Protein AF-A0A194S959-F1 (afdb_monomer_lite)

Structure (mmCIF, N/CA/C/O backbone):
data_AF-A0A194S959-F1
#
_entry.id   AF-A0A194S959-F1
#
loop_
_atom_site.group_PDB
_atom_site.id
_atom_site.type_symbol
_atom_site.label_atom_id
_atom_site.label_alt_id
_atom_site.label_comp_id
_atom_site.label_asym_id
_atom_site.label_entity_id
_atom_site.label_seq_id
_atom_site.pdbx_PDB_ins_code
_atom_site.Cartn_x
_atom_site.Cartn_y
_atom_site.Cartn_z
_atom_site.occupancy
_atom_site.B_iso_or_equiv
_atom_site.auth_seq_id
_atom_site.auth_comp_id
_atom_site.auth_asym_id
_atom_site.auth_atom_id
_atom_site.pdbx_PDB_model_num
ATOM 1 N N . MET A 1 1 ? -1.678 -10.624 52.682 1.00 40.81 1 MET A N 1
ATOM 2 C CA . MET A 1 1 ? -2.217 -11.082 51.385 1.00 40.81 1 MET A CA 1
ATOM 3 C C . MET A 1 1 ? -2.504 -9.847 50.550 1.00 40.81 1 MET A C 1
ATOM 5 O O . MET A 1 1 ? -3.530 -9.216 50.752 1.00 40.81 1 MET A O 1
ATOM 9 N N . SER A 1 2 ? -1.556 -9.436 49.708 1.00 44.47 2 SER A N 1
ATOM 10 C CA . SER A 1 2 ? -1.724 -8.275 48.827 1.00 44.47 2 SER A CA 1
ATOM 11 C C . SER A 1 2 ? -2.271 -8.766 47.492 1.00 44.47 2 SER A C 1
ATOM 13 O O . SER A 1 2 ? -1.624 -9.571 46.826 1.00 44.47 2 SER A O 1
ATOM 15 N N . ALA A 1 3 ? -3.478 -8.334 47.135 1.00 44.06 3 ALA A N 1
ATOM 16 C CA . ALA A 1 3 ? -4.075 -8.623 45.841 1.00 44.06 3 ALA A CA 1
ATOM 17 C C . ALA A 1 3 ? -3.363 -7.789 44.765 1.00 44.06 3 ALA A C 1
ATOM 19 O O . ALA A 1 3 ? -3.446 -6.562 44.763 1.00 44.06 3 ALA A O 1
ATOM 20 N N . SER A 1 4 ? -2.638 -8.454 43.867 1.00 47.38 4 SER A N 1
ATOM 21 C CA . SER A 1 4 ? -2.106 -7.842 42.652 1.00 47.38 4 SER A CA 1
ATOM 22 C C . SER A 1 4 ? -3.256 -7.602 41.677 1.00 47.38 4 SER A C 1
ATOM 24 O O . SER A 1 4 ? -3.726 -8.521 41.012 1.00 47.38 4 SER A O 1
ATOM 26 N N . SER A 1 5 ? -3.718 -6.358 41.606 1.00 48.34 5 SER A N 1
ATOM 27 C CA . SER A 1 5 ? -4.650 -5.882 40.588 1.00 48.34 5 SER A CA 1
ATOM 28 C C . SER A 1 5 ? -3.954 -5.901 39.225 1.00 48.34 5 SER A C 1
ATOM 30 O O . SER A 1 5 ? -3.242 -4.966 38.867 1.00 48.34 5 SER A O 1
ATOM 32 N N . SER A 1 6 ? -4.122 -6.976 38.459 1.00 51.28 6 SER A N 1
ATOM 33 C CA . SER A 1 6 ? -3.696 -7.025 37.062 1.00 51.28 6 SER A CA 1
ATOM 34 C C . SER A 1 6 ? -4.597 -6.102 36.239 1.00 51.28 6 SER A C 1
ATOM 36 O O . SER A 1 6 ? -5.714 -6.476 35.882 1.00 51.28 6 SER A O 1
ATOM 38 N N . SER A 1 7 ? -4.136 -4.883 35.953 1.00 52.81 7 SER A N 1
ATOM 39 C CA . SER A 1 7 ? -4.784 -4.005 34.979 1.00 52.81 7 SER A CA 1
ATOM 40 C C . SER A 1 7 ? -4.638 -4.626 33.590 1.00 52.81 7 SER A C 1
ATOM 42 O O . SER A 1 7 ? -3.600 -4.480 32.947 1.00 52.81 7 SER A O 1
ATOM 44 N N . THR A 1 8 ? -5.663 -5.344 33.133 1.00 61.62 8 THR A N 1
ATOM 45 C CA . THR A 1 8 ? -5.803 -5.746 31.729 1.00 61.62 8 THR A CA 1
ATOM 46 C C . THR A 1 8 ? -5.827 -4.488 30.872 1.00 61.62 8 THR A C 1
ATOM 48 O O . THR A 1 8 ? -6.815 -3.751 30.870 1.00 61.62 8 THR A O 1
ATOM 51 N N . SER A 1 9 ? -4.723 -4.212 30.179 1.00 74.62 9 SER A N 1
ATOM 52 C CA . SER A 1 9 ? -4.648 -3.139 29.196 1.00 74.62 9 SER A CA 1
ATOM 53 C C . SER A 1 9 ? -5.633 -3.442 28.067 1.00 74.62 9 SER A C 1
ATOM 55 O O . SER A 1 9 ? -5.587 -4.495 27.435 1.00 74.62 9 SER A O 1
ATOM 57 N N . VAL A 1 10 ? -6.574 -2.527 27.838 1.00 86.62 10 VAL A N 1
ATOM 58 C CA . VAL A 1 10 ? -7.493 -2.625 26.702 1.00 86.62 10 VAL A CA 1
ATOM 59 C C . VAL A 1 10 ? -6.701 -2.297 25.441 1.00 86.62 10 VAL A C 1
ATOM 61 O O . VAL A 1 10 ? -6.137 -1.209 25.333 1.00 86.62 10 VAL A O 1
ATOM 64 N N . GLU A 1 11 ? -6.654 -3.231 24.493 1.00 92.62 11 GLU A N 1
ATOM 65 C CA . GLU A 1 11 ? -5.991 -3.023 23.203 1.00 92.62 11 GLU A CA 1
ATOM 66 C C . GLU A 1 11 ? -6.586 -1.806 22.465 1.00 92.62 11 GLU A C 1
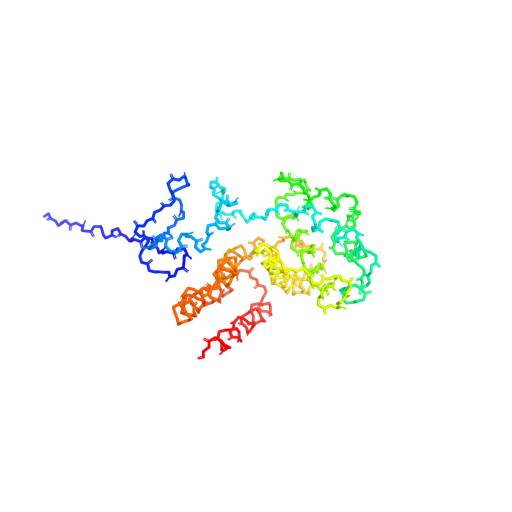ATOM 68 O O . GLU A 1 11 ? -7.809 -1.609 22.477 1.00 92.62 11 GLU A O 1
ATOM 73 N N . PRO A 1 12 ? -5.756 -0.974 21.812 1.00 95.31 12 PRO A N 1
ATOM 74 C CA . PRO A 1 12 ? -6.226 0.228 21.136 1.00 95.31 12 PRO A CA 1
ATOM 75 C C . PRO A 1 12 ? -7.026 -0.100 19.871 1.00 95.31 12 PRO A C 1
ATOM 77 O O . PRO A 1 12 ? -6.841 -1.124 19.211 1.00 95.31 12 PRO A O 1
ATOM 80 N N . CYS A 1 13 ? -7.910 0.814 19.484 1.00 96.50 13 CYS A N 1
ATOM 81 C CA . CYS A 1 13 ? -8.632 0.720 18.226 1.00 96.50 13 CYS A CA 1
ATOM 82 C C . CYS A 1 13 ? -7.679 0.836 17.024 1.00 96.50 13 CYS A C 1
ATOM 84 O O . CYS A 1 13 ? -7.006 1.857 16.861 1.00 96.50 13 CYS A O 1
ATOM 86 N N . THR A 1 14 ? -7.746 -0.137 16.103 1.00 95.50 14 THR A N 1
ATOM 87 C CA . THR A 1 14 ? -7.027 -0.139 14.809 1.00 95.50 14 THR A CA 1
ATOM 88 C C . THR A 1 14 ? -7.242 1.172 14.039 1.00 95.50 14 THR A C 1
ATOM 90 O O . THR A 1 14 ? -6.313 1.725 13.462 1.00 95.50 14 THR A O 1
ATOM 93 N N . VAL A 1 15 ? -8.465 1.695 14.160 1.00 95.81 15 VAL A N 1
ATOM 94 C CA . VAL A 1 15 ? -8.970 3.043 13.866 1.00 95.81 15 VAL A CA 1
ATOM 95 C C . VAL A 1 15 ? -8.096 4.224 14.307 1.00 95.81 15 VAL A C 1
ATOM 97 O O . VAL A 1 15 ? -7.339 4.842 13.570 1.00 95.81 15 VAL A O 1
ATOM 100 N N . CYS A 1 16 ? -8.286 4.551 15.585 1.00 94.25 16 CYS A N 1
ATOM 101 C CA . CYS A 1 16 ? -8.104 5.885 16.143 1.00 94.25 16 CYS A CA 1
ATOM 102 C C . CYS A 1 16 ? -7.516 5.886 17.568 1.00 94.25 16 CYS A C 1
ATOM 104 O O . CYS A 1 16 ? -7.609 6.902 18.245 1.00 94.25 16 CYS A O 1
ATOM 106 N N . ASP A 1 17 ? -6.971 4.756 18.045 1.00 93.12 17 ASP A N 1
ATOM 107 C CA . ASP A 1 17 ? -6.314 4.559 19.360 1.00 93.12 17 ASP A CA 1
ATOM 108 C C . ASP A 1 17 ? -7.205 4.655 20.586 1.00 93.12 17 ASP A C 1
ATOM 110 O O . ASP A 1 17 ? -6.785 4.282 21.677 1.00 93.12 17 ASP A O 1
ATOM 114 N N . GLN A 1 18 ? -8.457 5.071 20.427 1.00 95.00 18 GLN A N 1
ATOM 115 C CA . GLN A 1 18 ? -9.428 4.954 21.506 1.00 95.00 18 GLN A CA 1
ATOM 116 C C . GLN A 1 18 ? -9.531 3.488 21.966 1.00 95.00 18 GLN A C 1
ATOM 118 O O . GLN A 1 18 ? -9.373 2.594 21.128 1.00 95.00 18 GLN A O 1
ATOM 123 N N . PRO A 1 19 ? -9.824 3.215 23.250 1.00 96.56 19 PRO A N 1
ATOM 124 C CA . PRO A 1 19 ? -9.918 1.851 23.767 1.00 96.56 19 PRO A CA 1
ATOM 125 C C . PRO A 1 19 ? -10.810 0.952 22.894 1.00 96.56 19 PRO A C 1
ATOM 127 O O . PRO A 1 19 ? -11.957 1.291 22.586 1.00 96.56 19 PRO A O 1
ATOM 130 N N . GLY A 1 20 ? -10.269 -0.181 22.446 1.00 95.94 20 GLY A N 1
ATOM 131 C CA . GLY A 1 20 ? -10.923 -1.124 21.543 1.00 95.94 20 GLY A CA 1
ATOM 132 C C . GLY A 1 20 ? -11.944 -2.006 22.256 1.00 95.94 20 GLY A C 1
ATOM 133 O O . GLY A 1 20 ? -11.673 -3.165 22.554 1.00 95.94 20 GLY A O 1
ATOM 134 N N . THR A 1 21 ? -13.132 -1.465 22.517 1.00 95.81 21 THR A N 1
ATOM 135 C CA . THR A 1 21 ? -14.228 -2.162 23.217 1.00 95.81 21 THR A CA 1
ATOM 136 C C . THR A 1 21 ? -14.918 -3.244 22.380 1.00 95.81 21 THR A C 1
ATOM 138 O O . THR A 1 21 ? -15.586 -4.116 22.930 1.00 95.81 21 THR A O 1
ATOM 141 N N . LEU A 1 22 ? -14.753 -3.216 21.056 1.00 95.88 22 LEU A N 1
ATOM 142 C CA . LEU A 1 22 ? -15.292 -4.190 20.108 1.00 95.88 22 LEU A CA 1
ATOM 143 C C . LEU A 1 22 ? -14.152 -4.961 19.438 1.00 95.88 22 LEU A C 1
ATOM 145 O O . LEU A 1 22 ? -13.071 -4.421 19.201 1.00 95.88 22 LEU A O 1
ATOM 149 N N . CYS A 1 23 ? -14.408 -6.209 19.052 1.00 96.62 23 CYS A N 1
ATOM 150 C CA . CYS A 1 23 ? -13.508 -6.984 18.199 1.00 96.62 23 CYS A CA 1
ATOM 151 C C . CYS A 1 23 ? -14.267 -7.609 17.030 1.00 96.62 23 CYS A C 1
ATOM 153 O O . CYS A 1 23 ? -15.480 -7.815 17.095 1.00 96.62 23 CYS A O 1
ATOM 155 N N . CYS A 1 24 ? -13.558 -7.905 15.943 1.00 97.12 24 CYS A N 1
ATOM 156 C CA . CYS A 1 24 ? -14.144 -8.659 14.842 1.00 97.12 24 CYS A CA 1
ATOM 157 C C . CYS A 1 24 ? -14.502 -10.080 15.308 1.00 97.12 24 CYS A C 1
ATOM 159 O O . CYS A 1 24 ? -13.618 -10.832 15.706 1.00 97.12 24 CYS A O 1
ATOM 161 N N . GLY A 1 25 ? -15.776 -10.472 15.209 1.00 95.81 25 GLY A N 1
ATOM 162 C CA . GLY A 1 25 ? -16.236 -11.790 15.664 1.00 95.81 25 GLY A CA 1
ATOM 163 C C . GLY A 1 25 ? -15.590 -12.977 14.936 1.00 95.81 25 GLY A C 1
ATOM 164 O O . GLY A 1 25 ? -15.474 -14.049 15.522 1.00 95.81 25 GLY A O 1
ATOM 165 N N . ALA A 1 26 ? -15.135 -12.779 13.693 1.00 96.31 26 ALA A N 1
ATOM 166 C CA . ALA A 1 26 ? -14.501 -13.825 12.892 1.00 96.31 26 ALA A CA 1
ATOM 167 C C . ALA A 1 26 ? -13.029 -14.047 13.281 1.00 96.31 26 ALA A C 1
ATOM 169 O O . ALA A 1 26 ? -12.665 -15.133 13.715 1.00 96.31 26 ALA A O 1
ATOM 170 N N . CYS A 1 27 ? -12.179 -13.020 13.157 1.00 96.31 27 CYS A N 1
ATOM 171 C CA . CYS A 1 27 ? -10.7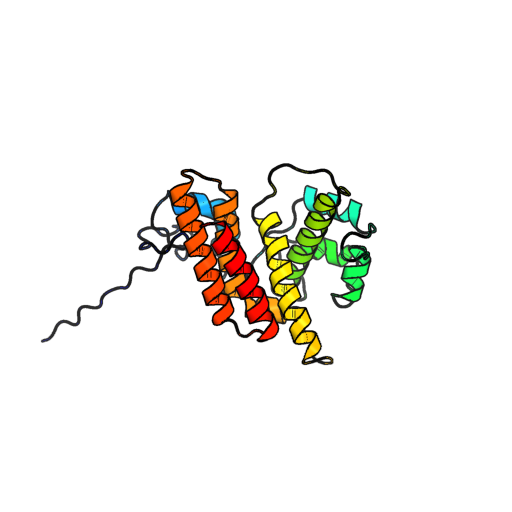41 -13.173 13.416 1.00 96.31 27 CYS A CA 1
ATOM 172 C C . CYS A 1 27 ? -10.328 -12.907 14.867 1.00 96.31 27 CYS A C 1
ATOM 174 O O . CYS A 1 27 ? -9.248 -13.323 15.264 1.00 96.31 27 CYS A O 1
ATOM 176 N N . LYS A 1 28 ? -11.137 -12.168 15.640 1.00 94.50 28 LYS A N 1
ATOM 177 C CA . LYS A 1 28 ? -10.859 -11.705 17.015 1.00 94.50 28 LYS A CA 1
ATOM 178 C C . LYS A 1 28 ? -9.588 -10.855 17.201 1.00 94.50 28 LYS A C 1
ATOM 180 O O . LYS A 1 28 ? -9.331 -10.418 18.315 1.00 94.50 28 LYS A O 1
ATOM 185 N N . GLN A 1 29 ? -8.849 -10.564 16.128 1.00 92.94 29 GLN A N 1
ATOM 186 C CA . GLN A 1 29 ? -7.610 -9.775 16.151 1.00 92.94 29 GLN A CA 1
ATOM 187 C C . GLN A 1 29 ? -7.862 -8.268 15.998 1.00 92.94 29 GLN A C 1
ATOM 189 O O . GLN A 1 29 ? -7.303 -7.458 16.727 1.00 92.94 29 GLN A O 1
ATOM 194 N N . ALA A 1 30 ? -8.717 -7.861 15.053 1.00 95.19 30 ALA A N 1
ATOM 195 C CA . ALA A 1 30 ? -8.982 -6.441 14.824 1.00 95.19 30 ALA A CA 1
ATOM 196 C C . ALA A 1 30 ? -9.885 -5.859 15.922 1.00 95.19 30 ALA A C 1
ATOM 198 O O . ALA A 1 30 ? -10.989 -6.369 16.155 1.00 95.19 30 ALA A O 1
ATOM 199 N N . ARG A 1 31 ? -9.430 -4.768 16.552 1.00 96.81 31 ARG A N 1
ATOM 200 C CA . ARG A 1 31 ? -10.115 -4.067 17.645 1.00 96.81 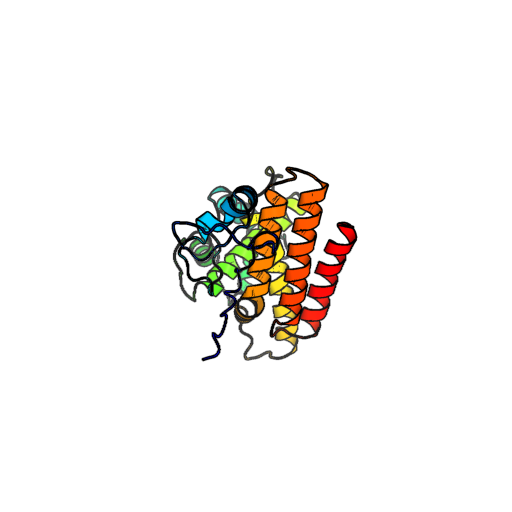31 ARG A CA 1
ATOM 201 C C . ARG A 1 31 ? -10.660 -2.720 17.192 1.00 96.81 31 ARG A C 1
ATOM 203 O O . ARG A 1 31 ? -9.987 -1.937 16.517 1.00 96.81 31 ARG A O 1
ATOM 210 N N . PHE A 1 32 ? -11.880 -2.411 17.610 1.00 97.25 32 PHE A N 1
ATOM 211 C CA . PHE A 1 32 ? -12.563 -1.171 17.265 1.00 97.25 32 PHE A CA 1
ATOM 212 C C . PHE A 1 32 ? -13.176 -0.527 18.504 1.00 97.25 32 PHE A C 1
ATOM 214 O O . PHE A 1 32 ? -13.748 -1.213 19.338 1.00 97.25 32 PHE A O 1
ATOM 221 N N . CYS A 1 33 ? -13.108 0.798 18.617 1.00 96.88 33 CYS A N 1
ATOM 222 C CA . CYS A 1 33 ? -13.809 1.518 19.686 1.00 96.88 33 CYS A CA 1
ATOM 223 C C . CYS A 1 33 ? -15.317 1.660 19.412 1.00 96.88 33 CYS A C 1
ATOM 225 O O . CYS A 1 33 ? -16.086 2.016 20.297 1.00 96.88 33 CYS A O 1
ATOM 227 N N . SER A 1 34 ? -15.746 1.458 18.160 1.00 96.00 34 SER A N 1
ATOM 228 C CA . SER A 1 34 ? -17.129 1.644 17.712 1.00 96.00 34 SER A CA 1
ATOM 229 C C . SER A 1 34 ? -17.386 0.962 16.366 1.00 96.00 34 SER A C 1
ATOM 231 O O . SER A 1 34 ? -16.468 0.770 15.561 1.00 96.00 34 SER A O 1
ATOM 233 N N . ALA A 1 35 ? -18.662 0.688 16.072 1.00 95.56 35 ALA A N 1
ATOM 234 C CA . ALA A 1 35 ? -19.101 0.189 14.767 1.00 95.56 35 ALA A CA 1
ATOM 235 C C . ALA A 1 35 ? -18.719 1.137 13.613 1.00 95.56 35 ALA A C 1
ATOM 237 O O . ALA A 1 35 ? -18.500 0.693 12.489 1.00 95.56 35 ALA A O 1
ATOM 238 N N . ARG A 1 36 ? -18.582 2.443 13.882 1.00 94.31 36 ARG A N 1
ATOM 239 C CA . ARG A 1 36 ? -18.109 3.426 12.897 1.00 94.31 36 ARG A CA 1
ATOM 240 C C . ARG A 1 36 ? -16.687 3.124 12.426 1.00 94.31 36 ARG A C 1
ATOM 242 O O . ARG A 1 36 ? -16.450 3.036 11.225 1.00 94.31 36 ARG A O 1
ATOM 249 N N . CYS A 1 37 ? -15.750 2.941 13.359 1.00 96.00 37 CYS A N 1
ATOM 250 C CA . CYS A 1 37 ? -14.360 2.618 13.017 1.00 96.00 37 CYS A CA 1
ATOM 251 C C . CYS A 1 37 ? -14.261 1.272 12.291 1.00 96.00 37 CYS A C 1
ATOM 253 O O . CYS A 1 37 ? -13.505 1.148 11.329 1.00 96.00 37 CYS A O 1
ATOM 255 N N . GLN A 1 38 ? -15.082 0.299 12.696 1.00 96.06 38 GLN A N 1
ATOM 256 C CA . GLN A 1 38 ? -15.193 -0.977 11.996 1.00 96.06 38 GLN A CA 1
ATOM 257 C C . GLN A 1 38 ? -15.662 -0.791 10.546 1.00 96.06 38 GLN A C 1
ATOM 259 O O . GLN A 1 38 ? -15.017 -1.312 9.641 1.00 96.06 38 GLN A O 1
ATOM 264 N N . ARG A 1 39 ? -16.732 -0.019 10.297 1.00 94.94 39 ARG A N 1
ATOM 265 C CA . ARG A 1 39 ? -17.241 0.248 8.937 1.00 94.94 39 ARG A CA 1
ATOM 266 C C . ARG A 1 39 ? -16.218 0.960 8.053 1.00 94.94 39 ARG A C 1
ATOM 268 O O . ARG A 1 39 ? -16.024 0.530 6.919 1.00 94.94 39 ARG A O 1
ATOM 275 N N . LYS A 1 40 ? -15.529 1.987 8.569 1.00 93.94 40 LYS A N 1
ATOM 276 C CA . LYS A 1 40 ? -14.487 2.716 7.817 1.00 93.94 40 LYS A CA 1
ATOM 277 C C . LYS A 1 40 ? -13.367 1.784 7.350 1.00 93.94 40 LYS A C 1
ATOM 279 O O . LYS A 1 40 ? -12.937 1.865 6.204 1.00 93.94 40 LYS A O 1
ATOM 284 N N . PHE A 1 41 ? -12.944 0.849 8.202 1.00 95.69 41 PHE A N 1
ATOM 285 C CA . PHE A 1 41 ? -11.884 -0.101 7.859 1.00 95.69 41 PHE A CA 1
ATOM 286 C C . PHE A 1 41 ? -12.381 -1.372 7.155 1.00 95.69 41 PHE A C 1
ATOM 288 O O . PHE A 1 41 ? -11.575 -2.136 6.629 1.00 95.69 41 PHE A O 1
ATOM 295 N N . TRP A 1 42 ? -13.694 -1.617 7.103 1.00 95.62 42 TRP A N 1
ATOM 296 C CA . TRP A 1 42 ? -14.256 -2.889 6.640 1.00 95.62 42 TRP A CA 1
ATOM 297 C C . TRP A 1 42 ? -13.851 -3.255 5.209 1.00 95.62 42 TRP A C 1
ATOM 299 O O . TRP A 1 42 ? -13.571 -4.419 4.927 1.00 95.62 42 TRP A O 1
ATOM 309 N N . CYS A 1 43 ? -13.771 -2.269 4.311 1.00 94.38 43 CYS A N 1
ATOM 310 C CA . CYS A 1 43 ? -13.382 -2.481 2.914 1.00 94.38 43 CYS A CA 1
ATOM 311 C C . CYS A 1 43 ? -11.992 -3.124 2.758 1.00 94.38 43 CYS A C 1
ATOM 313 O O . CYS A 1 43 ? -11.787 -3.903 1.825 1.00 94.38 43 CYS A O 1
ATOM 315 N N . VAL A 1 44 ? -11.082 -2.838 3.691 1.00 95.75 44 VAL A N 1
ATOM 316 C CA . VAL A 1 44 ? -9.759 -3.453 3.794 1.00 95.75 44 VAL A CA 1
ATOM 317 C C . VAL A 1 44 ? -9.824 -4.707 4.652 1.00 95.75 44 VAL A C 1
ATOM 319 O O . VAL A 1 44 ? -9.377 -5.771 4.229 1.00 95.75 44 VAL A O 1
ATOM 322 N N . HIS A 1 45 ? -10.411 -4.602 5.847 1.00 96.06 45 HIS A N 1
ATOM 323 C CA . HIS A 1 45 ? -10.415 -5.682 6.825 1.00 96.06 45 HIS A CA 1
ATOM 324 C C . HIS A 1 45 ? -11.010 -6.968 6.265 1.00 96.06 45 HIS A C 1
ATOM 326 O O . HIS A 1 45 ? -10.461 -8.027 6.522 1.00 96.06 45 HIS A O 1
ATOM 332 N N . LYS A 1 46 ? -12.071 -6.901 5.452 1.00 95.81 46 LYS A N 1
ATOM 333 C CA . LYS A 1 46 ? -12.676 -8.092 4.834 1.00 95.81 46 LYS A CA 1
ATOM 334 C C . LYS A 1 46 ? -11.681 -8.932 4.019 1.00 95.81 46 LYS A C 1
ATOM 336 O O . LYS A 1 46 ? -11.846 -10.138 3.928 1.00 95.81 46 LYS A O 1
ATOM 341 N N . VAL A 1 47 ? -10.658 -8.302 3.438 1.00 94.75 47 VAL A N 1
ATOM 342 C CA . VAL A 1 47 ? -9.616 -8.978 2.648 1.00 94.75 47 VAL A CA 1
ATOM 343 C C . VAL A 1 47 ? -8.556 -9.602 3.560 1.00 94.75 47 VAL A C 1
ATOM 345 O O . VAL A 1 47 ? -8.012 -10.659 3.242 1.00 94.75 47 VAL A O 1
ATOM 348 N N . LEU A 1 48 ? -8.278 -8.954 4.694 1.00 94.50 48 LEU A N 1
ATOM 349 C CA . LEU A 1 48 ? -7.269 -9.364 5.675 1.00 94.50 48 LEU A CA 1
ATOM 350 C C . LEU A 1 48 ? -7.821 -10.283 6.777 1.00 94.50 48 LEU A C 1
ATOM 352 O O . LEU A 1 48 ? -7.057 -10.857 7.545 1.00 94.50 48 LEU A O 1
ATOM 356 N N . CYS A 1 49 ? -9.142 -10.395 6.904 1.00 96.38 49 CYS A N 1
ATOM 357 C CA . CYS A 1 49 ? -9.788 -11.071 8.020 1.00 96.38 49 CYS A CA 1
ATOM 358 C C . CYS A 1 49 ? -9.391 -12.551 8.062 1.00 96.38 49 CYS A C 1
ATOM 360 O O . CYS A 1 49 ? -9.590 -13.275 7.091 1.00 96.38 49 CYS A O 1
ATOM 362 N N . GLY A 1 50 ? -8.839 -12.991 9.195 1.00 93.00 50 GLY A N 1
ATOM 363 C CA . GLY A 1 50 ? -8.412 -14.378 9.395 1.00 93.00 50 GLY A CA 1
ATOM 364 C C . GLY A 1 50 ? -7.074 -14.733 8.741 1.00 93.00 50 GLY A C 1
ATOM 365 O O . GLY A 1 50 ? -6.667 -15.887 8.822 1.00 93.00 50 GLY A O 1
ATOM 366 N N . ARG A 1 51 ? -6.385 -13.770 8.116 1.00 91.75 51 ARG A N 1
ATOM 367 C CA . ARG A 1 51 ? -5.009 -13.950 7.639 1.00 91.75 51 ARG A CA 1
ATOM 368 C C . ARG A 1 51 ? -4.007 -13.724 8.768 1.00 91.75 51 ARG A C 1
ATOM 370 O O . ARG A 1 51 ? -4.348 -13.156 9.806 1.00 91.75 51 ARG A O 1
ATOM 377 N N . ASP A 1 52 ? -2.780 -14.170 8.530 1.00 89.38 52 ASP A N 1
ATOM 378 C CA . ASP A 1 52 ? -1.639 -13.891 9.395 1.00 89.38 52 ASP A CA 1
ATOM 379 C C . ASP A 1 52 ? -1.411 -12.366 9.484 1.00 89.38 52 ASP A C 1
ATOM 381 O O . ASP A 1 52 ? -1.214 -11.726 8.444 1.00 89.38 52 ASP A O 1
ATOM 385 N N . PRO A 1 53 ? -1.467 -11.758 10.685 1.00 86.12 53 PRO A N 1
ATOM 386 C CA . PRO A 1 53 ? -1.236 -10.329 10.845 1.00 86.12 53 PRO A CA 1
ATOM 387 C C . PRO A 1 53 ? 0.194 -9.923 10.483 1.00 86.12 53 PRO A C 1
ATOM 389 O O . PRO A 1 53 ? 0.384 -8.776 10.078 1.00 86.12 53 PRO A O 1
ATOM 392 N N . ASP A 1 54 ? 1.171 -10.830 10.551 1.00 85.06 54 ASP A N 1
ATOM 393 C CA . ASP A 1 54 ? 2.588 -10.567 10.288 1.00 85.06 54 ASP A CA 1
ATOM 394 C C . ASP A 1 54 ? 2.955 -10.657 8.803 1.00 85.06 54 ASP A C 1
ATOM 396 O O . ASP A 1 54 ? 4.000 -10.144 8.387 1.00 85.06 54 ASP A O 1
ATOM 400 N N . VAL A 1 55 ? 2.017 -11.096 7.959 1.00 86.25 55 VAL A N 1
ATOM 401 C CA . VAL A 1 55 ? 2.146 -11.083 6.498 1.00 86.25 55 VAL A CA 1
ATOM 402 C C . VAL A 1 55 ? 1.254 -9.994 5.902 1.00 86.25 55 VAL A C 1
ATOM 404 O O . VAL A 1 55 ? 0.033 -9.993 6.056 1.00 86.25 55 VAL A O 1
ATOM 407 N N . LEU A 1 56 ? 1.853 -9.024 5.204 1.00 90.88 56 LEU A N 1
ATOM 408 C CA . LEU A 1 56 ? 1.070 -8.081 4.404 1.00 90.88 56 LEU A CA 1
ATOM 409 C C . LEU A 1 56 ? 0.388 -8.862 3.275 1.00 90.88 56 LEU A C 1
ATOM 411 O O . LEU A 1 56 ? 1.016 -9.706 2.648 1.00 90.88 56 LEU A O 1
ATOM 415 N N . TYR A 1 57 ? -0.880 -8.582 2.989 1.00 93.00 57 TYR A N 1
ATOM 416 C CA . TYR A 1 57 ? -1.589 -9.191 1.866 1.00 93.00 57 TYR A CA 1
ATOM 417 C C . TYR A 1 57 ? -2.271 -8.112 1.037 1.00 93.00 57 TYR A C 1
ATOM 419 O O . TYR A 1 57 ? -3.041 -7.310 1.572 1.00 93.00 57 TYR A O 1
ATOM 427 N N . LEU A 1 58 ? -2.013 -8.113 -0.270 1.00 94.50 58 LEU A N 1
ATOM 428 C CA . LEU A 1 58 ? -2.762 -7.318 -1.236 1.00 94.50 58 LEU A CA 1
ATOM 429 C C . LEU A 1 58 ? -3.689 -8.237 -2.044 1.00 94.50 58 LEU A C 1
ATOM 431 O O . LEU A 1 58 ? -3.258 -9.310 -2.494 1.00 94.50 58 LEU A O 1
ATOM 435 N N . PRO A 1 59 ? -4.961 -7.844 -2.252 1.00 95.56 59 PRO A N 1
ATOM 436 C CA . PRO A 1 59 ? -5.845 -8.593 -3.131 1.00 95.56 59 PRO A CA 1
ATOM 437 C C . PRO A 1 59 ? -5.297 -8.574 -4.564 1.00 95.56 59 PRO A C 1
ATOM 439 O O . PRO A 1 59 ? -4.571 -7.644 -4.922 1.00 95.56 59 PRO A O 1
ATOM 442 N N . PRO A 1 60 ? -5.638 -9.579 -5.387 1.00 96.06 60 PRO A N 1
ATOM 443 C CA . PRO A 1 60 ? -5.339 -9.535 -6.812 1.00 96.06 60 PRO A CA 1
ATOM 444 C C . PRO A 1 60 ? -5.888 -8.269 -7.455 1.00 96.06 60 PRO A C 1
ATOM 446 O O . PRO A 1 60 ? -6.881 -7.703 -6.984 1.00 96.06 60 PRO A O 1
ATOM 449 N N . LEU A 1 61 ? -5.278 -7.875 -8.565 1.00 95.94 61 LEU A N 1
ATOM 450 C CA . LEU A 1 61 ? -5.832 -6.823 -9.398 1.00 95.94 61 LEU A CA 1
ATOM 451 C C . LEU A 1 61 ? -7.195 -7.242 -9.946 1.00 95.94 61 LEU A C 1
ATOM 453 O O . LEU A 1 61 ? -7.422 -8.400 -10.304 1.00 95.94 61 LEU A O 1
ATOM 457 N N . SER A 1 62 ? -8.102 -6.276 -10.010 1.00 94.69 62 SER A N 1
ATOM 458 C CA . SER A 1 62 ? -9.398 -6.462 -10.656 1.00 94.69 62 SER A CA 1
ATOM 459 C C . SER A 1 62 ? -9.243 -6.671 -12.171 1.00 94.69 62 SER A C 1
ATOM 461 O O . SER A 1 62 ? -8.251 -6.217 -12.746 1.00 94.69 62 SER A O 1
ATOM 463 N N . PRO A 1 63 ? -10.227 -7.297 -12.848 1.00 94.94 63 PRO A N 1
ATOM 464 C CA . PRO A 1 63 ? -10.219 -7.424 -14.308 1.00 94.94 63 PRO A CA 1
ATOM 465 C C . PRO A 1 63 ? -9.981 -6.087 -15.028 1.00 94.94 63 PRO A C 1
ATOM 467 O O . PRO A 1 63 ? -9.114 -6.004 -15.889 1.00 94.94 63 PRO A O 1
ATOM 470 N N . ASP A 1 64 ? -10.637 -5.010 -14.584 1.00 94.19 64 ASP A N 1
ATOM 471 C CA . ASP A 1 64 ? -10.447 -3.670 -15.155 1.00 94.19 64 ASP A CA 1
ATOM 472 C C . ASP A 1 64 ? -9.013 -3.140 -14.975 1.00 94.19 64 ASP A C 1
ATOM 474 O O . ASP A 1 64 ? -8.490 -2.421 -15.829 1.00 94.19 64 ASP A O 1
ATOM 478 N N . GLU A 1 65 ? -8.357 -3.441 -13.850 1.00 95.62 65 GLU A N 1
ATOM 479 C CA . GLU A 1 65 ? -6.955 -3.073 -13.623 1.00 95.62 65 GLU A CA 1
ATOM 480 C C . GLU A 1 65 ? -6.012 -3.883 -14.517 1.00 95.62 65 GLU A C 1
ATOM 482 O O . GLU A 1 65 ? -5.071 -3.307 -15.061 1.00 95.62 65 GLU A O 1
ATOM 487 N N . LEU A 1 66 ? -6.282 -5.178 -14.712 1.00 96.44 66 LEU A N 1
ATOM 488 C CA . LEU A 1 66 ? -5.512 -6.053 -15.601 1.00 96.44 66 LEU A CA 1
ATOM 489 C C . LEU A 1 66 ? -5.621 -5.604 -17.064 1.00 96.44 66 LEU A C 1
ATOM 491 O O . LEU A 1 66 ? -4.599 -5.450 -17.732 1.00 96.44 66 LEU A O 1
ATOM 495 N N . ASP A 1 67 ? -6.832 -5.304 -17.534 1.00 96.19 67 ASP A N 1
ATOM 496 C CA . ASP A 1 67 ? -7.071 -4.802 -18.890 1.00 96.19 67 ASP A CA 1
ATOM 497 C C . ASP A 1 67 ? -6.369 -3.461 -19.121 1.00 96.19 67 ASP A C 1
ATOM 499 O O . ASP A 1 67 ? -5.730 -3.231 -20.151 1.00 96.19 67 ASP A O 1
ATOM 503 N N . ASN A 1 68 ? -6.453 -2.556 -18.144 1.00 95.81 68 ASN A N 1
ATOM 504 C CA . ASN A 1 68 ? -5.772 -1.270 -18.222 1.00 95.81 68 ASN A CA 1
ATOM 505 C C . ASN A 1 68 ? -4.247 -1.418 -18.199 1.00 95.81 68 ASN A C 1
ATOM 507 O O . ASN A 1 68 ? -3.573 -0.681 -18.916 1.00 95.81 68 ASN A O 1
ATOM 511 N N . LEU A 1 69 ? -3.702 -2.357 -17.418 1.00 96.31 69 LEU A N 1
ATOM 512 C CA . LEU A 1 69 ? -2.272 -2.665 -17.423 1.00 96.31 69 LEU A CA 1
ATOM 513 C C . LEU A 1 69 ? -1.818 -3.171 -18.784 1.00 96.31 69 LEU A C 1
ATOM 515 O O . LEU A 1 69 ? -0.795 -2.706 -19.285 1.00 96.31 69 LEU A O 1
ATOM 519 N N . ASP A 1 70 ? -2.582 -4.078 -19.395 1.00 97.25 70 ASP A N 1
ATOM 520 C CA . ASP A 1 70 ? -2.235 -4.625 -20.702 1.00 97.25 70 ASP A CA 1
ATOM 521 C C . ASP A 1 70 ? -2.240 -3.545 -21.795 1.00 97.25 70 ASP A C 1
ATOM 523 O O . ASP A 1 70 ? -1.332 -3.504 -22.626 1.00 97.25 70 ASP A O 1
ATOM 527 N N . ARG A 1 71 ? -3.178 -2.590 -21.726 1.00 96.75 71 ARG A N 1
ATOM 528 C CA . ARG A 1 71 ? -3.228 -1.426 -22.630 1.00 96.75 71 ARG A CA 1
ATOM 529 C C . ARG A 1 71 ? -2.013 -0.505 -22.514 1.00 96.75 71 ARG A C 1
ATOM 531 O O . ARG A 1 71 ? -1.589 0.055 -23.520 1.00 96.75 71 ARG A O 1
ATOM 538 N N . ILE A 1 72 ? -1.459 -0.322 -21.312 1.00 96.50 72 ILE A N 1
ATOM 539 C CA . ILE A 1 72 ? -0.337 0.610 -21.080 1.00 96.50 72 ILE A CA 1
ATOM 540 C C . ILE A 1 72 ? 1.033 -0.061 -21.029 1.00 96.50 72 ILE A C 1
ATOM 542 O O . ILE A 1 72 ? 2.028 0.630 -20.816 1.00 96.50 72 ILE A O 1
ATOM 546 N N . LYS A 1 73 ? 1.117 -1.386 -21.184 1.00 96.12 73 LYS A N 1
ATOM 547 C CA . LYS A 1 73 ? 2.345 -2.150 -20.901 1.00 96.12 73 LYS A CA 1
ATOM 548 C C . LYS A 1 73 ? 3.575 -1.675 -21.675 1.00 96.12 73 LYS A C 1
ATOM 550 O O . LYS A 1 73 ? 4.684 -1.772 -21.151 1.00 96.12 73 LYS A O 1
ATOM 555 N N . ASP A 1 74 ? 3.357 -1.124 -22.869 1.00 96.75 74 ASP A N 1
ATOM 556 C CA . ASP A 1 74 ? 4.383 -0.618 -23.786 1.00 96.75 74 ASP A CA 1
ATOM 557 C C . ASP A 1 74 ? 4.472 0.923 -23.828 1.00 96.75 74 ASP A C 1
ATOM 559 O O . ASP A 1 74 ? 5.394 1.472 -24.426 1.00 96.75 74 ASP A O 1
ATOM 563 N N . ALA A 1 75 ? 3.569 1.641 -23.151 1.00 94.69 75 ALA A N 1
ATOM 564 C CA . ALA A 1 75 ? 3.595 3.102 -23.089 1.00 94.69 75 ALA A CA 1
ATOM 565 C C . ALA A 1 75 ? 4.657 3.596 -22.086 1.00 94.69 75 ALA A C 1
ATOM 567 O O . ALA A 1 75 ? 4.766 3.017 -21.009 1.00 94.69 75 ALA A O 1
ATOM 568 N N . PRO A 1 76 ? 5.414 4.677 -22.359 1.00 94.12 76 PRO A N 1
ATOM 569 C CA . PRO A 1 76 ? 6.468 5.182 -21.470 1.00 94.12 76 PRO A CA 1
ATOM 570 C C . PRO A 1 76 ? 5.898 5.965 -20.272 1.00 94.12 76 PRO A C 1
ATOM 572 O O . PRO A 1 76 ? 5.891 7.200 -20.229 1.00 94.12 76 PRO A O 1
ATOM 575 N N . VAL A 1 77 ? 5.383 5.241 -19.277 1.00 89.81 77 VAL A N 1
ATOM 576 C CA . VAL A 1 77 ? 4.597 5.825 -18.183 1.00 89.81 77 VAL A CA 1
ATOM 577 C C . VAL A 1 77 ? 5.432 6.290 -16.995 1.00 89.81 77 VAL A C 1
ATOM 579 O O . VAL A 1 77 ? 5.101 7.304 -16.392 1.00 89.81 77 VAL A O 1
ATOM 582 N N . VAL A 1 78 ? 6.507 5.588 -16.633 1.00 88.12 78 VAL A N 1
ATOM 583 C CA . VAL A 1 78 ? 7.279 5.876 -15.411 1.00 88.12 78 VAL A CA 1
ATOM 584 C C . VAL A 1 78 ? 8.716 6.165 -15.806 1.00 88.12 78 VAL A C 1
ATOM 586 O O . VAL A 1 78 ? 9.385 5.314 -16.374 1.00 88.12 78 VAL A O 1
ATOM 589 N N . GLN A 1 79 ? 9.182 7.394 -15.557 1.00 88.12 79 GLN A N 1
ATOM 590 C CA . GLN A 1 79 ? 10.544 7.837 -15.912 1.00 88.12 79 GLN A CA 1
ATOM 591 C C . GLN A 1 79 ? 10.920 7.603 -17.394 1.00 88.12 79 GLN A C 1
ATOM 593 O O . GLN A 1 79 ? 12.082 7.414 -17.727 1.00 88.12 79 GLN A O 1
ATOM 598 N N . GLY A 1 80 ? 9.930 7.605 -18.293 1.00 88.25 80 GLY A N 1
ATOM 599 C CA . GLY A 1 80 ? 10.139 7.339 -19.721 1.00 88.25 80 GLY A CA 1
ATOM 600 C C . GLY A 1 80 ? 10.254 5.852 -20.076 1.00 88.25 80 GLY A C 1
ATOM 601 O O . GLY A 1 80 ? 10.353 5.520 -21.252 1.00 88.25 80 GLY A O 1
ATOM 602 N N . LEU A 1 81 ? 10.188 4.955 -19.091 1.00 90.56 81 LEU A N 1
ATOM 603 C CA . LEU A 1 81 ? 10.156 3.512 -19.291 1.00 90.56 81 LEU A CA 1
ATOM 604 C C . LEU A 1 81 ? 8.716 3.010 -19.387 1.00 90.56 81 LEU A C 1
ATOM 606 O O . LEU A 1 81 ? 7.809 3.514 -18.712 1.00 90.56 81 LEU A O 1
ATOM 610 N N . SER A 1 82 ? 8.520 1.986 -20.216 1.00 93.25 82 SER A N 1
ATOM 611 C CA . SER A 1 82 ? 7.278 1.223 -20.221 1.00 93.25 82 SER A CA 1
ATOM 612 C C . SER A 1 82 ? 7.187 0.293 -19.021 1.00 93.25 82 SER A C 1
ATOM 614 O O . SER A 1 82 ? 8.201 -0.038 -18.404 1.00 93.25 82 SER A O 1
ATOM 616 N N . THR A 1 83 ? 5.974 -0.142 -18.679 1.00 90.81 83 THR A N 1
ATOM 617 C CA . THR A 1 83 ? 5.768 -1.116 -17.597 1.00 90.81 83 THR A CA 1
ATOM 618 C C . THR A 1 83 ? 6.555 -2.394 -17.869 1.00 90.81 83 THR A C 1
ATOM 620 O O . THR A 1 83 ? 7.248 -2.882 -16.981 1.00 90.81 83 THR A O 1
ATOM 623 N N . ARG A 1 84 ? 6.529 -2.895 -19.111 1.00 91.75 84 ARG A N 1
ATOM 624 C CA . ARG A 1 84 ? 7.287 -4.083 -19.516 1.00 91.75 84 ARG A CA 1
ATOM 625 C C . ARG A 1 84 ? 8.796 -3.885 -19.350 1.00 91.75 84 ARG A C 1
ATOM 627 O O . ARG A 1 84 ? 9.447 -4.728 -18.745 1.00 91.75 84 ARG A O 1
ATOM 634 N N . THR A 1 85 ? 9.345 -2.765 -19.819 1.00 92.00 85 THR A N 1
ATOM 635 C CA . THR A 1 85 ? 10.783 -2.481 -19.682 1.00 92.00 85 THR A CA 1
ATOM 636 C C . THR A 1 85 ? 11.189 -2.315 -18.216 1.00 92.00 85 THR A C 1
ATOM 638 O O . THR A 1 85 ? 12.214 -2.847 -17.794 1.00 92.00 85 THR A O 1
ATOM 641 N N . ALA A 1 86 ? 10.379 -1.615 -17.418 1.00 90.19 86 ALA A N 1
ATOM 642 C CA . ALA A 1 86 ? 10.637 -1.423 -15.995 1.00 90.19 86 ALA A CA 1
ATOM 643 C C . ALA A 1 86 ? 10.623 -2.751 -15.216 1.00 90.19 86 ALA A C 1
ATOM 645 O O . ALA A 1 86 ? 11.480 -2.940 -14.352 1.00 90.19 86 ALA A O 1
ATOM 646 N N . LEU A 1 87 ? 9.721 -3.683 -15.552 1.00 89.31 87 LEU A N 1
ATOM 647 C CA . LEU A 1 87 ? 9.698 -5.038 -14.986 1.00 89.31 87 LEU A CA 1
ATOM 648 C C . LEU A 1 87 ? 10.998 -5.790 -15.271 1.00 89.31 87 LEU A C 1
ATOM 650 O O . LEU A 1 87 ? 11.641 -6.259 -14.332 1.00 89.31 87 LEU A O 1
ATOM 654 N N . THR A 1 88 ? 11.423 -5.838 -16.537 1.00 87.44 88 THR A N 1
ATOM 655 C CA . THR A 1 88 ? 12.655 -6.532 -16.937 1.00 87.44 88 THR A CA 1
ATOM 656 C C . THR A 1 88 ? 13.880 -5.988 -16.201 1.00 87.44 88 THR A C 1
ATOM 658 O O . THR A 1 88 ? 14.716 -6.764 -15.744 1.00 87.44 88 THR A O 1
ATOM 661 N N . LEU A 1 89 ? 13.980 -4.662 -16.057 1.00 86.06 89 LEU A N 1
ATOM 662 C CA . LEU A 1 89 ? 15.130 -4.006 -15.427 1.00 86.06 89 LEU A CA 1
ATOM 663 C C . LEU A 1 89 ? 15.143 -4.117 -13.897 1.00 86.06 89 LEU A C 1
ATOM 665 O O . LEU A 1 89 ? 16.217 -4.096 -13.296 1.00 86.06 89 LEU A O 1
ATOM 669 N N . THR A 1 90 ? 13.970 -4.191 -13.267 1.00 82.12 90 THR A N 1
ATOM 670 C CA . THR A 1 90 ? 13.837 -4.044 -11.806 1.00 82.12 90 THR A CA 1
ATOM 671 C C . THR A 1 90 ? 13.612 -5.375 -11.096 1.00 82.12 90 THR A C 1
ATOM 673 O O . THR A 1 90 ? 14.136 -5.579 -10.005 1.00 82.12 90 THR A O 1
ATOM 676 N N . TYR A 1 91 ? 12.874 -6.300 -11.712 1.00 80.19 91 TYR A N 1
ATOM 677 C CA . TYR A 1 91 ? 12.375 -7.519 -11.071 1.00 80.19 91 TYR A CA 1
ATOM 678 C C . TYR A 1 91 ? 12.962 -8.786 -11.692 1.00 80.19 91 TYR A C 1
ATOM 680 O O . TYR A 1 91 ? 12.239 -9.705 -12.064 1.00 80.19 91 TYR A O 1
ATOM 688 N N . LEU A 1 92 ? 14.294 -8.842 -11.789 1.00 71.69 92 LEU A N 1
ATOM 689 C CA . LEU A 1 92 ? 15.044 -10.050 -12.172 1.00 71.69 92 LEU A CA 1
ATOM 690 C C . LEU A 1 92 ? 14.615 -10.667 -13.520 1.00 71.69 92 LEU A C 1
ATOM 692 O O . LEU A 1 92 ? 14.698 -11.878 -13.701 1.00 71.69 92 LEU A O 1
ATOM 696 N N . GLY A 1 93 ? 14.160 -9.850 -14.474 1.00 82.31 93 GLY A N 1
ATOM 697 C CA . GLY A 1 93 ? 13.834 -10.327 -15.818 1.00 82.31 93 GLY A CA 1
ATOM 698 C C . GLY A 1 93 ? 12.539 -11.137 -15.935 1.00 82.31 93 GLY A C 1
ATOM 699 O O . GLY A 1 93 ? 12.408 -11.891 -16.897 1.00 82.31 93 GLY A O 1
ATOM 700 N N . ILE A 1 94 ? 11.583 -10.997 -15.005 1.00 88.06 94 ILE A N 1
ATOM 701 C CA . ILE A 1 94 ? 10.251 -11.597 -15.185 1.00 88.06 94 ILE A CA 1
ATOM 702 C C . ILE A 1 94 ? 9.599 -11.100 -16.483 1.00 88.06 94 ILE A C 1
ATOM 704 O O . ILE A 1 94 ? 9.584 -9.900 -16.770 1.00 88.06 94 ILE A O 1
ATOM 708 N N . ASP A 1 95 ? 9.052 -12.025 -17.272 1.00 92.44 95 ASP A N 1
ATOM 709 C CA . ASP A 1 95 ? 8.313 -11.670 -18.480 1.00 92.44 95 ASP A CA 1
ATOM 710 C C . ASP A 1 95 ? 6.891 -11.174 -18.161 1.00 92.44 95 ASP A C 1
ATOM 712 O O . ASP A 1 95 ? 6.378 -11.293 -17.043 1.00 92.44 95 ASP A O 1
ATOM 716 N N . TRP A 1 96 ? 6.239 -10.590 -19.169 1.00 94.94 96 TRP A N 1
ATOM 717 C CA . TRP A 1 96 ? 4.902 -10.015 -19.013 1.00 94.94 96 TRP A CA 1
ATOM 718 C C . TRP A 1 96 ? 3.844 -11.057 -18.624 1.00 94.94 96 TRP A C 1
ATOM 720 O O . TRP A 1 96 ? 2.978 -10.767 -17.804 1.00 94.94 96 TRP A O 1
ATOM 730 N N . ALA A 1 97 ? 3.900 -12.266 -19.189 1.00 94.62 97 ALA A N 1
ATOM 731 C CA . ALA A 1 97 ? 2.904 -13.305 -18.922 1.00 94.62 97 ALA A CA 1
ATOM 732 C C . ALA A 1 97 ? 2.996 -13.808 -17.471 1.00 94.62 97 ALA A C 1
ATOM 734 O O . ALA A 1 97 ? 1.983 -13.949 -16.779 1.00 94.62 97 ALA A O 1
ATOM 735 N N . THR A 1 98 ? 4.220 -14.001 -16.989 1.00 92.75 98 THR A N 1
ATOM 736 C CA . THR A 1 98 ? 4.537 -14.363 -15.608 1.00 92.75 98 THR A CA 1
ATOM 737 C C . THR A 1 98 ? 4.094 -13.262 -14.650 1.00 92.75 98 THR A C 1
ATOM 739 O O . THR A 1 98 ? 3.396 -13.533 -13.673 1.00 92.75 98 THR A O 1
ATOM 742 N N . PHE A 1 99 ? 4.406 -12.001 -14.966 1.00 94.31 99 PHE A N 1
ATOM 743 C CA . PHE A 1 99 ? 3.936 -10.850 -14.197 1.00 94.31 99 PHE A CA 1
ATOM 744 C C . PHE A 1 99 ? 2.405 -10.820 -14.078 1.00 94.31 99 PHE A C 1
ATOM 746 O O . PHE A 1 99 ? 1.884 -10.749 -12.964 1.00 94.31 99 PHE A O 1
ATOM 753 N N . MET A 1 100 ? 1.685 -10.943 -15.200 1.00 95.94 100 MET A N 1
ATOM 754 C CA . MET A 1 100 ? 0.217 -10.949 -15.221 1.00 95.94 100 MET A CA 1
ATOM 755 C C . MET A 1 100 ? -0.369 -12.112 -14.410 1.00 95.94 100 MET A C 1
ATOM 757 O O . MET A 1 100 ? -1.371 -11.937 -13.715 1.00 95.94 100 MET A O 1
ATOM 761 N N . THR A 1 101 ? 0.282 -13.277 -14.428 1.00 93.81 101 THR A N 1
ATOM 762 C CA . THR A 1 101 ? -0.098 -14.431 -13.597 1.00 93.81 101 THR A CA 1
ATOM 763 C C . THR A 1 101 ? 0.015 -14.103 -12.105 1.00 93.81 101 THR A C 1
ATOM 765 O O . THR A 1 101 ? -0.898 -14.386 -11.330 1.00 93.81 101 THR A O 1
ATOM 768 N N . TYR A 1 102 ? 1.098 -13.446 -11.683 1.00 93.19 102 TYR A N 1
ATOM 769 C CA . TYR A 1 102 ? 1.304 -13.102 -10.274 1.00 93.19 102 TYR A CA 1
ATOM 770 C C . TYR A 1 102 ? 0.320 -12.053 -9.763 1.00 93.19 102 TYR A C 1
ATOM 772 O O . TYR A 1 102 ? -0.255 -12.231 -8.686 1.00 93.19 102 TYR A O 1
ATOM 780 N N . VAL A 1 103 ? 0.074 -10.989 -10.530 1.00 94.94 103 VAL A N 1
ATOM 781 C CA . VAL A 1 103 ? -0.807 -9.898 -10.081 1.00 94.94 103 VAL A CA 1
ATOM 782 C C . VAL A 1 103 ? -2.302 -10.238 -10.173 1.00 94.94 103 VAL A C 1
ATOM 784 O O . VAL A 1 103 ? -3.110 -9.579 -9.519 1.00 94.94 103 VAL A O 1
ATOM 787 N N . SER A 1 104 ? -2.678 -11.279 -10.926 1.00 95.56 104 SER A N 1
ATOM 788 C CA . SER A 1 104 ? -4.058 -11.793 -11.012 1.00 95.56 104 SER A CA 1
ATOM 789 C C . SER A 1 104 ? -4.356 -12.957 -10.054 1.00 95.56 104 SER A C 1
ATOM 791 O O . SER A 1 104 ? -5.516 -13.202 -9.722 1.00 95.56 104 SER A O 1
ATOM 793 N N . SER A 1 105 ? -3.334 -13.663 -9.559 1.00 91.75 105 SER A N 1
ATOM 794 C CA . SER A 1 105 ? -3.511 -14.795 -8.643 1.00 91.75 105 SER A CA 1
ATOM 795 C C . SER A 1 105 ? -3.913 -14.344 -7.238 1.00 91.75 105 SER A C 1
ATOM 797 O O . SER A 1 105 ? -3.316 -13.421 -6.687 1.00 91.75 105 SER A O 1
ATOM 799 N N . ALA A 1 106 ? -4.874 -15.036 -6.613 1.00 85.25 106 ALA A N 1
ATOM 800 C CA . ALA A 1 106 ? -5.200 -14.900 -5.185 1.00 85.25 106 ALA A CA 1
ATOM 801 C C . ALA A 1 106 ? -4.268 -15.697 -4.261 1.00 85.25 106 ALA A C 1
ATOM 803 O O . ALA A 1 106 ? -4.190 -15.385 -3.069 1.00 85.25 106 ALA A O 1
ATOM 804 N N . ALA A 1 107 ? -3.591 -16.707 -4.810 1.00 72.69 107 ALA A N 1
ATOM 805 C CA . ALA A 1 107 ? -2.635 -17.549 -4.110 1.00 72.69 107 ALA A CA 1
ATOM 806 C C . ALA A 1 107 ? -1.224 -16.955 -4.180 1.00 72.69 107 ALA A C 1
ATOM 808 O O . ALA A 1 107 ? -0.874 -16.286 -5.161 1.00 72.69 107 ALA A O 1
ATOM 809 N N . ALA A 1 108 ? -0.416 -17.265 -3.165 1.00 64.44 108 ALA A N 1
ATOM 810 C CA . ALA A 1 108 ? 1.027 -17.076 -3.180 1.00 64.44 108 ALA A CA 1
ATOM 811 C C . ALA A 1 108 ? 1.614 -17.889 -4.344 1.00 64.44 108 ALA A C 1
ATOM 813 O O . ALA A 1 108 ? 1.855 -19.089 -4.222 1.00 64.44 108 ALA A O 1
ATOM 814 N N . ALA A 1 109 ? 1.783 -17.271 -5.508 1.00 54.75 109 ALA A N 1
ATOM 815 C CA . ALA A 1 109 ? 2.625 -17.854 -6.536 1.00 54.75 109 ALA A CA 1
ATOM 816 C C . ALA A 1 109 ? 4.099 -17.637 -6.131 1.00 54.75 109 ALA A C 1
ATOM 818 O O . ALA A 1 109 ? 4.395 -16.673 -5.413 1.00 54.75 109 ALA A O 1
ATOM 819 N N . PRO A 1 110 ? 5.033 -18.510 -6.546 1.00 51.22 110 PRO A N 1
ATOM 820 C CA . PRO A 1 110 ? 6.463 -18.276 -6.351 1.00 51.22 110 PRO A CA 1
ATOM 821 C C . PRO A 1 110 ? 6.867 -16.869 -6.838 1.00 51.22 110 PRO A C 1
ATOM 823 O O . PRO A 1 110 ? 6.290 -16.393 -7.810 1.00 51.22 110 PRO A O 1
ATOM 826 N N . PRO A 1 111 ? 7.844 -16.184 -6.212 1.00 53.53 111 PRO A N 1
ATOM 827 C CA . PRO A 1 111 ? 8.761 -16.700 -5.197 1.00 53.53 111 PRO A CA 1
ATOM 828 C C . PRO A 1 111 ? 8.255 -16.635 -3.740 1.00 53.53 111 PRO A C 1
ATOM 830 O O . PRO A 1 111 ? 8.854 -17.297 -2.899 1.00 53.53 111 PRO A O 1
ATOM 833 N N . ASN A 1 112 ? 7.193 -15.882 -3.421 1.00 77.69 112 ASN A N 1
ATOM 834 C CA . ASN A 1 112 ? 6.478 -15.842 -2.126 1.00 77.69 112 ASN A CA 1
ATOM 835 C C . ASN A 1 112 ? 5.421 -14.710 -2.136 1.00 77.69 112 ASN A C 1
ATOM 837 O O . ASN A 1 112 ? 5.390 -13.884 -3.052 1.00 77.69 112 ASN A O 1
ATOM 841 N N . ASP A 1 113 ? 4.587 -14.628 -1.091 1.00 81.62 113 ASP A N 1
ATOM 842 C CA . ASP A 1 113 ? 3.593 -13.553 -0.919 1.00 81.62 113 ASP A CA 1
ATOM 843 C C . ASP A 1 113 ? 4.200 -12.141 -0.962 1.00 81.62 113 ASP A C 1
ATOM 845 O O . ASP A 1 113 ? 3.578 -11.214 -1.484 1.00 81.62 113 ASP A O 1
ATOM 849 N N . VAL A 1 114 ? 5.425 -11.967 -0.453 1.00 84.75 114 VAL A N 1
ATOM 850 C CA . VAL A 1 114 ? 6.112 -10.666 -0.425 1.00 84.75 114 VAL A CA 1
ATOM 851 C C . VAL A 1 114 ? 6.400 -10.183 -1.845 1.00 84.75 114 VAL A C 1
ATOM 853 O O . VAL A 1 114 ? 6.035 -9.059 -2.191 1.00 84.75 114 VAL A O 1
ATOM 856 N N . GLY A 1 115 ? 6.978 -11.044 -2.687 1.00 88.69 115 GLY A N 1
ATOM 857 C CA . GLY A 1 115 ? 7.262 -10.715 -4.080 1.00 88.69 115 GLY A CA 1
ATOM 858 C C . GLY A 1 115 ? 5.997 -10.421 -4.877 1.00 88.69 115 GLY A C 1
ATOM 859 O O . GLY A 1 115 ? 5.934 -9.424 -5.595 1.00 88.69 115 GLY A O 1
ATOM 860 N N . ARG A 1 116 ? 4.942 -11.221 -4.682 1.00 92.12 116 ARG A N 1
ATOM 861 C CA . ARG A 1 116 ? 3.635 -10.976 -5.307 1.00 92.12 116 ARG A CA 1
ATOM 862 C C . ARG A 1 116 ? 3.067 -9.606 -4.924 1.00 92.12 116 ARG A C 1
ATOM 864 O O . ARG A 1 116 ? 2.609 -8.867 -5.794 1.00 92.12 116 ARG A O 1
ATOM 871 N N . ASN A 1 117 ? 3.082 -9.260 -3.639 1.00 92.88 117 ASN A N 1
ATOM 872 C CA . ASN A 1 117 ? 2.559 -7.980 -3.167 1.00 92.88 117 ASN A CA 1
ATOM 873 C C . ASN A 1 117 ? 3.309 -6.794 -3.766 1.00 92.88 117 ASN A C 1
ATOM 875 O O . ASN A 1 117 ? 2.678 -5.810 -4.147 1.00 92.88 117 ASN A O 1
ATOM 879 N N . GLU A 1 118 ? 4.632 -6.886 -3.873 1.00 92.50 118 GLU A N 1
ATOM 880 C CA . GLU A 1 118 ? 5.430 -5.817 -4.465 1.00 92.50 118 GLU A CA 1
ATOM 881 C C . GLU A 1 118 ? 5.107 -5.626 -5.953 1.00 92.50 118 GLU A C 1
ATOM 883 O O . GLU A 1 118 ? 4.950 -4.493 -6.405 1.00 92.50 118 GLU A O 1
ATOM 888 N N . LEU A 1 119 ? 4.883 -6.716 -6.697 1.00 94.12 119 LEU A N 1
ATOM 889 C CA . LEU A 1 119 ? 4.429 -6.645 -8.090 1.00 94.12 119 LEU A CA 1
ATOM 890 C C . LEU A 1 119 ? 3.037 -6.011 -8.227 1.00 94.12 119 LEU A C 1
ATOM 892 O O . LEU A 1 119 ? 2.799 -5.265 -9.177 1.00 94.12 119 LEU A O 1
ATOM 896 N N . ILE A 1 120 ? 2.130 -6.250 -7.275 1.00 95.62 120 ILE A N 1
ATOM 897 C CA . ILE A 1 120 ? 0.813 -5.592 -7.243 1.00 95.62 120 ILE A CA 1
ATOM 898 C C . ILE A 1 120 ? 0.963 -4.089 -6.968 1.00 95.62 120 ILE A C 1
ATOM 900 O O . ILE A 1 120 ? 0.356 -3.278 -7.671 1.00 95.62 120 ILE A O 1
ATOM 904 N N . MET A 1 121 ? 1.801 -3.699 -6.000 1.00 95.94 121 MET A N 1
ATOM 905 C CA . MET A 1 121 ? 2.096 -2.287 -5.719 1.00 95.94 121 MET A CA 1
ATOM 906 C C . MET A 1 121 ? 2.706 -1.595 -6.944 1.00 95.94 121 MET A C 1
ATOM 908 O O . MET A 1 121 ? 2.274 -0.504 -7.319 1.00 95.94 121 MET A O 1
ATOM 912 N N . PHE A 1 122 ? 3.660 -2.255 -7.606 1.00 95.31 122 PHE A N 1
ATOM 913 C CA . PHE A 1 122 ? 4.273 -1.796 -8.850 1.00 95.31 122 PHE A CA 1
ATOM 914 C C . PHE A 1 122 ? 3.224 -1.576 -9.951 1.00 95.31 122 PHE A C 1
ATOM 916 O O . PHE A 1 122 ? 3.153 -0.496 -10.542 1.00 95.31 122 PHE A O 1
ATOM 923 N N . ALA A 1 123 ? 2.346 -2.556 -10.180 1.00 95.88 123 ALA A N 1
ATOM 924 C CA . ALA A 1 123 ? 1.230 -2.444 -11.118 1.00 95.88 123 ALA A CA 1
ATOM 925 C C . ALA A 1 123 ? 0.342 -1.223 -10.824 1.00 95.88 123 ALA A C 1
ATOM 927 O O . ALA A 1 123 ? 0.062 -0.412 -11.712 1.00 95.88 123 ALA A O 1
ATOM 928 N N . GLN A 1 124 ? -0.087 -1.073 -9.570 1.00 96.56 124 GLN A N 1
ATOM 929 C CA . GLN A 1 124 ? -0.964 0.018 -9.144 1.00 96.56 124 GLN A CA 1
ATOM 930 C C . GLN A 1 124 ? -0.275 1.380 -9.285 1.00 96.56 124 GLN A C 1
ATOM 932 O O . GLN A 1 124 ? -0.907 2.346 -9.716 1.00 96.56 124 GLN A O 1
ATOM 937 N N . HIS A 1 125 ? 1.033 1.457 -9.029 1.00 95.81 125 HIS A N 1
ATOM 938 C CA . HIS A 1 125 ? 1.828 2.657 -9.271 1.00 95.81 125 HIS A CA 1
ATOM 939 C C . HIS A 1 125 ? 1.882 3.046 -10.758 1.00 95.81 125 HIS A C 1
ATOM 941 O O . HIS A 1 125 ? 1.718 4.223 -11.095 1.00 95.81 125 HIS A O 1
ATOM 947 N N . HIS A 1 126 ? 2.066 2.077 -11.657 1.00 95.25 126 HIS A N 1
ATOM 948 C CA . HIS A 1 126 ? 2.065 2.317 -13.102 1.00 95.25 126 HIS A CA 1
ATOM 949 C C . HIS A 1 126 ? 0.691 2.766 -13.613 1.00 95.25 126 HIS A C 1
ATOM 951 O O . HIS A 1 126 ? 0.606 3.746 -14.354 1.00 95.25 126 HIS A O 1
ATOM 957 N N . LEU A 1 127 ? -0.390 2.116 -13.168 1.00 95.75 127 LEU A N 1
ATOM 958 C CA . LEU A 1 127 ? -1.759 2.535 -13.485 1.00 95.75 127 LEU A CA 1
ATOM 959 C C . LEU A 1 127 ? -2.048 3.961 -12.992 1.00 95.75 127 LEU A C 1
ATOM 961 O O . LEU A 1 127 ? -2.621 4.767 -13.728 1.00 95.75 127 LEU A O 1
ATOM 965 N N . PHE A 1 128 ? -1.612 4.291 -11.774 1.00 95.19 128 PHE A N 1
ATOM 966 C CA . PHE A 1 128 ? -1.722 5.641 -11.222 1.00 95.19 128 PHE A CA 1
ATOM 967 C C . PHE A 1 128 ? -0.994 6.667 -12.069 1.00 95.19 128 PHE A C 1
ATOM 969 O O . PHE A 1 128 ? -1.584 7.676 -12.459 1.00 95.19 128 PHE A O 1
ATOM 976 N N . THR A 1 129 ? 0.253 6.382 -12.421 1.00 94.69 129 THR A N 1
ATOM 977 C CA . THR A 1 129 ? 1.058 7.295 -13.229 1.00 94.69 129 THR A CA 1
ATOM 978 C C . THR A 1 129 ? 0.474 7.462 -14.635 1.00 94.69 129 THR A C 1
ATOM 980 O O . THR A 1 129 ? 0.452 8.577 -15.154 1.00 94.69 129 THR A O 1
ATOM 983 N N . ALA A 1 130 ? -0.080 6.402 -15.236 1.00 94.88 130 ALA A N 1
ATOM 984 C CA . ALA A 1 130 ? -0.738 6.476 -16.544 1.00 94.88 130 ALA A CA 1
ATOM 985 C C . ALA A 1 130 ? -1.949 7.404 -16.526 1.00 94.88 130 ALA A C 1
ATOM 987 O O . ALA A 1 130 ? -2.111 8.218 -17.434 1.00 94.88 130 ALA A O 1
ATOM 988 N N . ARG A 1 131 ? -2.775 7.322 -15.480 1.00 94.44 131 ARG A N 1
ATOM 989 C CA . ARG A 1 131 ? -3.931 8.213 -15.312 1.00 94.44 131 ARG A CA 1
ATOM 990 C C . ARG A 1 131 ? -3.504 9.649 -15.049 1.00 94.44 131 ARG A C 1
ATOM 992 O O . ARG A 1 131 ? -4.025 10.555 -15.687 1.00 94.44 131 ARG A O 1
ATOM 999 N N . ALA A 1 132 ? -2.515 9.859 -14.179 1.00 93.00 132 ALA A N 1
ATOM 1000 C CA . ALA A 1 132 ? -1.979 11.191 -13.896 1.00 93.00 132 ALA A CA 1
ATOM 1001 C C . ALA A 1 132 ? -1.404 11.878 -15.151 1.00 93.00 132 ALA A C 1
ATOM 1003 O O . ALA A 1 132 ? -1.428 13.100 -15.251 1.00 93.00 132 ALA A O 1
ATOM 1004 N N . ARG A 1 133 ? -0.922 11.094 -16.122 1.00 94.00 133 ARG A N 1
ATOM 1005 C CA . ARG A 1 133 ? -0.414 11.569 -17.419 1.00 94.00 133 ARG A CA 1
ATOM 1006 C C . ARG A 1 133 ? -1.466 11.610 -18.534 1.00 94.00 133 ARG A C 1
ATOM 1008 O O . ARG A 1 133 ? -1.117 11.937 -19.663 1.00 94.00 133 ARG A O 1
ATOM 1015 N N . GLY A 1 134 ? -2.718 11.246 -18.258 1.00 94.56 134 GLY A N 1
ATOM 1016 C CA . GLY A 1 134 ? -3.792 11.210 -19.257 1.00 94.56 134 GLY A CA 1
ATOM 1017 C C . GLY A 1 134 ? -3.676 10.088 -20.299 1.00 94.56 134 GLY A C 1
ATOM 1018 O O . GLY A 1 134 ? -4.383 10.122 -21.299 1.00 94.56 134 GLY A O 1
ATOM 1019 N N . VAL A 1 135 ? -2.809 9.091 -20.081 1.00 95.19 135 VAL A N 1
ATOM 1020 C CA . VAL A 1 135 ? -2.669 7.916 -20.966 1.00 95.19 135 VAL A CA 1
ATOM 1021 C C . VAL A 1 135 ? -3.863 6.973 -20.810 1.00 95.19 135 VAL A C 1
ATOM 1023 O O . VAL A 1 135 ? -4.326 6.377 -21.777 1.00 95.19 135 VAL A O 1
ATOM 1026 N N . LEU A 1 136 ? -4.370 6.843 -19.583 1.00 94.75 136 LEU A N 1
ATOM 1027 C CA . LEU A 1 136 ? -5.613 6.137 -19.286 1.00 94.75 136 LEU A CA 1
ATOM 1028 C C . LEU A 1 136 ? -6.705 7.135 -18.907 1.00 94.75 136 LEU A C 1
ATOM 1030 O O . LEU A 1 136 ? -6.400 8.147 -18.267 1.00 94.75 136 LEU A O 1
ATOM 1034 N N . PRO A 1 137 ? -7.978 6.834 -19.222 1.00 91.44 137 PRO A N 1
ATOM 1035 C CA . PRO A 1 137 ? -9.082 7.651 -18.755 1.00 91.44 137 PRO A CA 1
ATOM 1036 C C . PRO A 1 137 ? -9.115 7.676 -17.225 1.00 91.44 137 PRO A C 1
ATOM 1038 O O . PRO A 1 137 ? -8.769 6.700 -16.547 1.00 91.44 137 PRO A O 1
ATOM 1041 N N . SER A 1 138 ? -9.577 8.802 -16.683 1.00 83.31 138 SER A N 1
ATOM 1042 C CA . SER A 1 138 ? -9.943 8.880 -15.275 1.00 83.31 138 SER A CA 1
ATOM 1043 C C . SER A 1 138 ? -11.110 7.926 -15.042 1.00 83.31 138 SER A C 1
ATOM 1045 O O . SER A 1 138 ? -12.209 8.139 -15.553 1.00 83.31 138 SER A O 1
ATOM 1047 N N . ILE A 1 139 ? -10.874 6.848 -14.303 1.00 69.88 139 ILE A N 1
ATOM 1048 C CA . ILE A 1 139 ? -11.976 6.133 -13.665 1.00 69.88 139 ILE A CA 1
ATOM 1049 C C . ILE A 1 139 ? -12.375 6.915 -12.413 1.00 69.88 139 ILE A C 1
ATOM 1051 O O . ILE A 1 139 ? -11.606 7.748 -11.934 1.00 69.88 139 ILE A O 1
ATOM 1055 N N . GLY A 1 140 ? -13.586 6.685 -11.901 1.00 75.81 140 GLY A N 1
ATOM 1056 C CA . GLY A 1 140 ? -14.059 7.320 -10.668 1.00 75.81 140 GLY A CA 1
ATOM 1057 C C . GLY A 1 140 ? -13.124 7.088 -9.470 1.00 75.81 140 GLY A C 1
ATOM 1058 O O . GLY A 1 140 ? -12.005 6.601 -9.601 1.00 75.81 140 GLY A O 1
ATOM 1059 N N . LYS A 1 141 ? -13.577 7.422 -8.256 1.00 74.75 141 LYS A N 1
ATOM 1060 C CA . LYS A 1 141 ? -12.763 7.244 -7.040 1.00 74.75 141 LYS A CA 1
ATOM 1061 C C . LYS A 1 141 ? -12.191 5.816 -6.995 1.00 74.75 141 LYS A C 1
ATOM 1063 O O . LYS A 1 141 ? -12.953 4.867 -6.823 1.00 74.75 141 LYS A O 1
ATOM 1068 N N . GLY A 1 142 ? -10.874 5.679 -7.186 1.00 81.62 142 GLY A N 1
ATOM 1069 C CA . GLY A 1 142 ? -10.186 4.388 -7.186 1.00 81.62 142 GLY A CA 1
ATOM 1070 C C . GLY A 1 142 ? -10.452 3.611 -5.895 1.00 81.62 142 GLY A C 1
ATOM 1071 O O . GLY A 1 142 ? -10.902 4.176 -4.895 1.00 81.62 142 GLY A O 1
ATOM 1072 N N . THR A 1 143 ? -10.199 2.303 -5.902 1.00 92.50 143 THR A N 1
ATOM 1073 C CA . THR A 1 143 ? -10.368 1.487 -4.691 1.00 92.50 143 THR A CA 1
ATOM 1074 C C . THR A 1 143 ? -9.333 1.873 -3.625 1.00 92.50 143 THR A C 1
ATOM 1076 O O . THR A 1 143 ? -8.294 2.460 -3.933 1.00 92.50 143 THR A O 1
ATOM 1079 N N . VAL A 1 144 ? -9.578 1.510 -2.357 1.00 94.56 144 VAL A N 1
ATOM 1080 C CA . VAL A 1 144 ? -8.566 1.688 -1.293 1.00 94.56 144 VAL A CA 1
ATOM 1081 C C . VAL A 1 144 ? -7.252 1.019 -1.673 1.00 94.56 144 VAL A C 1
ATOM 1083 O O . VAL A 1 144 ? -6.196 1.610 -1.491 1.00 94.56 144 VAL A O 1
ATOM 1086 N N . TRP A 1 145 ? -7.327 -0.191 -2.228 1.00 95.69 145 TRP A N 1
ATOM 1087 C CA . TRP A 1 145 ? -6.164 -0.980 -2.621 1.00 95.69 145 TRP A CA 1
ATOM 1088 C C . TRP A 1 145 ? -5.369 -0.316 -3.733 1.00 95.69 145 TRP A C 1
ATOM 1090 O O . TRP A 1 145 ? -4.152 -0.254 -3.638 1.00 95.69 145 TRP A O 1
ATOM 1100 N N . TYR A 1 146 ? -6.056 0.254 -4.719 1.00 93.88 146 TYR A N 1
ATOM 1101 C CA . TYR A 1 146 ? -5.429 1.002 -5.798 1.00 93.88 146 TYR A CA 1
ATOM 1102 C C . TYR A 1 146 ? -4.626 2.208 -5.277 1.00 93.88 146 TYR A C 1
ATOM 1104 O O . TYR A 1 146 ? -3.451 2.370 -5.606 1.00 93.88 146 TYR A O 1
ATOM 1112 N N . ASN A 1 147 ? -5.242 3.033 -4.421 1.00 92.50 147 ASN A N 1
ATOM 1113 C CA . ASN A 1 147 ? -4.575 4.203 -3.838 1.00 92.50 147 ASN A CA 1
ATOM 1114 C C . ASN A 1 147 ? -3.432 3.787 -2.903 1.00 92.50 147 ASN A C 1
ATOM 1116 O O . ASN A 1 147 ? -2.344 4.361 -2.949 1.00 92.50 147 ASN A O 1
ATOM 1120 N N . PHE A 1 148 ? -3.670 2.763 -2.081 1.00 96.00 148 PHE A N 1
ATOM 1121 C CA . PHE A 1 148 ? -2.667 2.201 -1.189 1.00 96.00 148 PHE A CA 1
ATOM 1122 C C . PHE A 1 148 ? -1.455 1.680 -1.963 1.00 96.00 148 PHE A C 1
ATOM 1124 O O . PHE A 1 148 ? -0.341 2.035 -1.605 1.00 96.00 148 PHE A O 1
ATOM 1131 N N . GLY A 1 149 ? -1.647 0.897 -3.027 1.00 96.00 149 GLY A N 1
ATOM 1132 C CA . GLY A 1 149 ? -0.550 0.309 -3.792 1.00 96.00 149 GLY A CA 1
ATOM 1133 C C . GLY A 1 149 ? 0.383 1.335 -4.410 1.00 96.00 149 GLY A C 1
ATOM 1134 O O . GLY A 1 149 ? 1.598 1.188 -4.307 1.00 96.00 149 GLY A O 1
ATOM 1135 N N . HIS A 1 150 ? -0.167 2.415 -4.975 1.00 94.81 150 HIS A N 1
ATOM 1136 C CA . HIS A 1 150 ? 0.640 3.521 -5.492 1.00 94.81 150 HIS A CA 1
ATOM 1137 C C . HIS A 1 150 ? 1.518 4.159 -4.402 1.00 94.81 150 HIS A C 1
ATOM 1139 O O . HIS A 1 150 ? 2.715 4.366 -4.621 1.00 94.81 150 HIS A O 1
ATOM 1145 N N . LEU A 1 151 ? 0.938 4.448 -3.230 1.00 94.44 151 LEU A N 1
ATOM 1146 C CA . LEU A 1 151 ? 1.661 5.051 -2.106 1.00 94.44 151 LEU A CA 1
ATOM 1147 C C . LEU A 1 151 ? 2.690 4.079 -1.515 1.00 94.44 151 LEU A C 1
ATOM 1149 O O . LEU A 1 151 ? 3.844 4.449 -1.314 1.00 94.44 151 LEU A O 1
ATOM 1153 N N . ALA A 1 152 ? 2.288 2.829 -1.286 1.00 96.19 152 ALA A N 1
ATOM 1154 C CA . ALA A 1 152 ? 3.127 1.757 -0.765 1.00 96.19 152 ALA A CA 1
ATOM 1155 C C . ALA A 1 152 ? 4.347 1.508 -1.658 1.00 96.19 152 ALA A C 1
ATOM 1157 O O . ALA A 1 152 ? 5.461 1.415 -1.144 1.00 96.19 152 ALA A O 1
ATOM 1158 N N . PHE A 1 153 ? 4.162 1.496 -2.983 1.00 95.62 153 PHE A N 1
ATOM 1159 C CA . PHE A 1 153 ? 5.269 1.374 -3.926 1.00 95.62 153 PHE A CA 1
ATOM 1160 C C . PHE A 1 153 ? 6.292 2.499 -3.752 1.00 95.62 153 PHE A C 1
ATOM 1162 O O . PHE A 1 153 ? 7.487 2.231 -3.725 1.00 95.62 153 PHE A O 1
ATOM 1169 N N . GLY A 1 154 ? 5.848 3.748 -3.572 1.00 94.06 154 GLY A N 1
ATOM 1170 C CA . GLY A 1 154 ? 6.748 4.875 -3.313 1.00 94.06 154 GLY A CA 1
ATOM 1171 C C . GLY A 1 154 ? 7.590 4.690 -2.043 1.00 94.06 154 GLY A C 1
ATOM 1172 O O . GLY A 1 154 ? 8.788 4.987 -2.048 1.00 94.06 154 GLY A O 1
ATOM 1173 N N . LEU A 1 155 ? 6.991 4.144 -0.976 1.00 94.94 155 LEU A N 1
ATOM 1174 C CA . LEU A 1 155 ? 7.692 3.846 0.279 1.00 94.94 155 LEU A CA 1
ATOM 1175 C C . LEU A 1 155 ? 8.760 2.755 0.087 1.00 94.94 155 LEU A C 1
ATOM 1177 O O . LEU A 1 155 ? 9.914 2.933 0.488 1.00 94.94 155 LEU A O 1
ATOM 1181 N N . VAL A 1 156 ? 8.383 1.650 -0.564 1.00 95.31 156 VAL A N 1
ATOM 1182 C CA . VAL A 1 156 ? 9.274 0.513 -0.851 1.00 95.31 156 VAL A CA 1
ATOM 1183 C C . VAL A 1 156 ? 10.403 0.930 -1.795 1.00 95.31 156 VAL A C 1
ATOM 1185 O O . VAL A 1 156 ? 11.571 0.675 -1.504 1.00 95.31 156 VAL A O 1
ATOM 1188 N N . ALA A 1 157 ? 10.086 1.649 -2.875 1.00 93.12 157 ALA A N 1
ATOM 1189 C CA . ALA A 1 157 ? 11.057 2.134 -3.853 1.00 93.12 157 ALA A CA 1
ATOM 1190 C C . ALA A 1 157 ? 12.091 3.082 -3.227 1.00 93.12 157 ALA A C 1
ATOM 1192 O O . ALA A 1 157 ? 13.275 2.993 -3.551 1.00 93.12 157 ALA A O 1
ATOM 1193 N N . THR A 1 158 ? 11.670 3.943 -2.294 1.00 94.12 158 THR A N 1
ATOM 1194 C CA . THR A 1 158 ? 12.579 4.829 -1.548 1.00 94.12 158 THR A CA 1
ATOM 1195 C C . THR A 1 158 ? 13.587 4.026 -0.720 1.00 94.12 158 THR A C 1
ATOM 1197 O O . THR A 1 158 ? 14.781 4.319 -0.750 1.00 94.12 158 THR A O 1
ATOM 1200 N N . CYS A 1 159 ? 13.137 2.976 -0.027 1.00 93.75 159 CYS A N 1
ATOM 1201 C CA . CYS A 1 159 ? 14.035 2.101 0.732 1.00 93.75 159 CYS A CA 1
ATOM 1202 C C . CYS A 1 159 ? 14.986 1.329 -0.190 1.00 93.75 159 CYS A C 1
ATOM 1204 O O . CYS A 1 159 ? 16.200 1.370 0.003 1.00 93.75 159 CYS A O 1
ATOM 1206 N N . ASN A 1 160 ? 14.450 0.719 -1.248 1.00 91.69 160 ASN A N 1
ATOM 1207 C CA . ASN A 1 160 ? 15.230 -0.029 -2.231 1.00 91.69 160 ASN A CA 1
ATOM 1208 C C . ASN A 1 160 ? 16.314 0.824 -2.907 1.00 91.69 160 ASN A C 1
ATOM 1210 O O . ASN A 1 160 ? 17.437 0.356 -3.102 1.00 91.69 160 ASN A O 1
ATOM 1214 N N . ALA A 1 161 ? 16.017 2.088 -3.224 1.00 91.44 161 ALA A N 1
ATOM 1215 C CA . ALA A 1 161 ? 16.993 3.013 -3.793 1.00 91.44 161 ALA A CA 1
ATOM 1216 C C . ALA A 1 161 ? 18.176 3.277 -2.846 1.00 91.44 161 ALA A C 1
ATOM 1218 O O . ALA A 1 161 ? 19.312 3.395 -3.304 1.00 91.44 161 ALA A O 1
ATOM 1219 N N . GLU A 1 162 ? 17.933 3.349 -1.537 1.00 92.25 162 GLU A N 1
ATOM 1220 C CA . GLU A 1 162 ? 18.980 3.535 -0.531 1.00 92.25 162 GLU A CA 1
ATOM 1221 C C . GLU A 1 162 ? 19.782 2.257 -0.264 1.00 92.25 162 GLU A C 1
ATOM 1223 O O . GLU A 1 162 ? 21.007 2.315 -0.146 1.00 92.25 162 GLU A O 1
ATOM 1228 N N . ASP A 1 163 ? 19.136 1.092 -0.218 1.00 89.19 163 ASP A N 1
ATOM 1229 C CA . ASP A 1 163 ? 19.843 -0.183 -0.045 1.00 89.19 163 ASP A CA 1
ATOM 1230 C C . ASP A 1 163 ? 20.748 -0.505 -1.235 1.00 89.19 163 ASP A C 1
ATOM 1232 O O . ASP A 1 163 ? 21.889 -0.943 -1.048 1.00 89.19 163 ASP A O 1
ATOM 1236 N N . LYS A 1 164 ? 20.292 -0.207 -2.458 1.00 87.44 164 LYS A N 1
ATOM 1237 C CA . LYS A 1 164 ? 21.085 -0.383 -3.682 1.00 87.44 164 LYS A CA 1
ATOM 1238 C C . LYS A 1 164 ? 22.392 0.418 -3.651 1.00 87.44 164 LYS A C 1
ATOM 1240 O O . LYS A 1 164 ? 23.397 -0.047 -4.183 1.00 87.44 164 LYS A O 1
ATOM 1245 N N . LYS A 1 165 ? 22.416 1.582 -2.986 1.00 88.56 165 LYS A N 1
ATOM 1246 C CA . LYS A 1 165 ? 23.643 2.379 -2.780 1.00 88.56 165 LYS A CA 1
ATOM 1247 C C . LYS A 1 165 ? 24.626 1.710 -1.812 1.00 88.56 165 LYS A C 1
ATOM 1249 O O . LYS A 1 165 ? 25.815 2.001 -1.869 1.00 88.56 165 LYS A O 1
ATOM 1254 N N . ARG A 1 166 ? 24.144 0.842 -0.913 1.00 81.62 166 ARG A N 1
ATOM 1255 C CA . ARG A 1 166 ? 24.927 0.254 0.188 1.00 81.62 166 ARG A CA 1
ATOM 1256 C C . ARG A 1 166 ? 25.468 -1.147 -0.107 1.00 81.62 166 ARG A C 1
ATOM 1258 O O . ARG A 1 166 ? 26.544 -1.468 0.390 1.00 81.62 166 ARG A O 1
ATOM 1265 N N . LYS A 1 167 ? 24.739 -2.002 -0.843 1.00 69.62 167 LYS A N 1
ATOM 1266 C CA . LYS A 1 167 ? 25.065 -3.446 -0.972 1.00 69.62 167 LYS A CA 1
ATOM 1267 C C . LYS A 1 167 ? 24.846 -4.032 -2.390 1.00 69.62 167 LYS A C 1
ATOM 1269 O O . LYS A 1 167 ? 23.936 -4.837 -2.576 1.00 69.62 167 LYS A O 1
ATOM 1274 N N . PRO A 1 168 ? 25.677 -3.702 -3.399 1.00 66.50 168 PRO A N 1
ATOM 1275 C CA . PRO A 1 168 ? 25.385 -4.030 -4.801 1.00 66.50 168 PRO A CA 1
ATOM 1276 C C . PRO A 1 168 ? 25.325 -5.520 -5.210 1.00 66.50 168 PRO A C 1
ATOM 1278 O O . PRO A 1 168 ? 24.503 -5.811 -6.072 1.00 66.50 168 PRO A O 1
ATOM 1281 N N . PRO A 1 169 ? 26.094 -6.489 -4.663 1.00 64.56 169 PRO A N 1
ATOM 1282 C CA . PRO A 1 169 ? 25.967 -7.874 -5.140 1.00 64.56 169 PRO A CA 1
ATOM 1283 C C . PRO A 1 169 ? 24.954 -8.741 -4.368 1.00 64.56 169 PRO A C 1
ATOM 1285 O O . PRO A 1 169 ? 24.644 -9.834 -4.824 1.00 64.56 169 PRO A O 1
ATOM 1288 N N . GLN A 1 170 ? 24.430 -8.292 -3.219 1.00 70.81 170 GLN A N 1
ATOM 1289 C CA . GLN A 1 170 ? 23.516 -9.078 -2.360 1.00 70.81 170 GLN A CA 1
ATOM 1290 C C . GLN A 1 170 ? 22.146 -8.413 -2.154 1.00 70.81 170 GLN A C 1
ATOM 1292 O O . GLN A 1 170 ? 21.396 -8.790 -1.258 1.00 70.81 170 GLN A O 1
ATOM 1297 N N . TRP A 1 171 ? 21.822 -7.392 -2.948 1.00 77.25 171 TRP A N 1
ATOM 1298 C CA . TRP A 1 171 ? 20.566 -6.665 -2.804 1.00 77.25 171 TRP A CA 1
ATOM 1299 C C . TRP A 1 171 ? 19.367 -7.549 -3.172 1.00 77.25 171 TRP A C 1
ATOM 1301 O O . TRP A 1 171 ? 19.257 -8.022 -4.304 1.00 77.25 171 TRP A O 1
ATOM 1311 N N . ASN A 1 172 ? 18.461 -7.743 -2.213 1.00 83.12 172 ASN A N 1
ATOM 1312 C CA . ASN A 1 172 ? 17.169 -8.379 -2.430 1.00 83.12 172 ASN A CA 1
ATOM 1313 C C . ASN A 1 172 ? 16.073 -7.295 -2.485 1.00 83.12 172 ASN A C 1
ATOM 1315 O O . ASN A 1 172 ? 15.807 -6.669 -1.454 1.00 83.12 172 ASN A O 1
ATOM 1319 N N . PRO A 1 173 ? 15.405 -7.081 -3.637 1.00 79.38 173 PRO A N 1
ATOM 1320 C CA . PRO A 1 173 ? 14.372 -6.049 -3.771 1.00 79.38 173 PRO A CA 1
ATOM 1321 C C . PRO A 1 173 ? 13.190 -6.239 -2.810 1.00 79.38 173 PRO A C 1
ATOM 1323 O O . PRO A 1 173 ? 12.572 -5.261 -2.398 1.00 79.38 173 PRO A O 1
ATOM 1326 N N . PHE A 1 174 ? 12.917 -7.478 -2.391 1.00 85.19 174 PHE A N 1
ATOM 1327 C CA . PHE A 1 174 ? 11.762 -7.816 -1.559 1.00 85.19 174 PHE A CA 1
ATOM 1328 C C . PHE A 1 174 ? 11.997 -7.585 -0.058 1.00 85.19 174 PHE A C 1
ATOM 1330 O O . PHE A 1 174 ? 11.052 -7.579 0.734 1.00 85.19 174 PHE A O 1
ATOM 1337 N N . GLU A 1 175 ? 13.246 -7.368 0.364 1.00 88.94 175 GLU A N 1
ATOM 1338 C CA . GLU A 1 175 ? 13.601 -7.186 1.777 1.00 88.94 175 GLU A CA 1
ATOM 1339 C C . GLU A 1 175 ? 13.061 -5.862 2.344 1.00 88.94 175 GLU A C 1
ATOM 1341 O O . GLU A 1 175 ? 12.733 -5.766 3.529 1.00 88.94 175 GLU A O 1
ATOM 1346 N N . ALA A 1 176 ? 12.933 -4.828 1.506 1.00 92.31 176 ALA A N 1
ATOM 1347 C CA . ALA A 1 176 ? 12.331 -3.557 1.907 1.00 92.31 176 ALA A CA 1
ATOM 1348 C C . ALA A 1 176 ? 10.863 -3.726 2.326 1.00 92.31 176 ALA A C 1
ATOM 1350 O O . ALA A 1 176 ? 10.454 -3.186 3.352 1.00 92.31 176 ALA A O 1
ATOM 1351 N N . THR A 1 177 ? 10.087 -4.525 1.589 1.00 92.38 177 THR A N 1
ATOM 1352 C CA . THR A 1 177 ? 8.673 -4.786 1.899 1.00 92.38 177 THR A CA 1
ATOM 1353 C C . THR A 1 177 ? 8.506 -5.458 3.266 1.00 92.38 177 THR A C 1
ATOM 1355 O O . THR A 1 177 ? 7.608 -5.090 4.024 1.00 92.38 177 THR A O 1
ATOM 1358 N N . VAL A 1 178 ? 9.404 -6.385 3.626 1.00 92.31 178 VAL A N 1
ATOM 1359 C CA . VAL A 1 178 ? 9.409 -7.035 4.950 1.00 92.31 178 VAL A CA 1
ATOM 1360 C C . VAL A 1 178 ? 9.729 -6.027 6.055 1.00 92.31 178 VAL A C 1
ATOM 1362 O O . VAL A 1 178 ? 8.965 -5.899 7.013 1.00 92.31 178 VAL A O 1
ATOM 1365 N N . ARG A 1 179 ? 10.814 -5.253 5.905 1.00 93.38 179 ARG A N 1
ATOM 1366 C CA . ARG A 1 179 ? 11.254 -4.258 6.906 1.00 93.38 179 ARG A CA 1
ATOM 1367 C C . ARG A 1 179 ? 10.251 -3.112 7.084 1.00 93.38 179 ARG A C 1
ATOM 1369 O O . ARG A 1 179 ? 10.173 -2.521 8.158 1.00 93.38 179 ARG A O 1
ATOM 1376 N N . LEU A 1 180 ? 9.435 -2.839 6.065 1.00 95.38 180 LEU A N 1
ATOM 1377 C CA . LEU A 1 180 ? 8.357 -1.849 6.096 1.00 95.38 180 LEU A CA 1
ATOM 1378 C C . LEU A 1 180 ? 6.993 -2.410 6.535 1.00 95.38 180 LEU A C 1
ATOM 1380 O O . LEU A 1 180 ? 6.016 -1.665 6.509 1.00 95.38 180 LEU A O 1
ATOM 1384 N N . GLY A 1 181 ? 6.874 -3.673 6.958 1.00 94.50 181 GLY A N 1
ATOM 1385 C CA . GLY A 1 181 ? 5.577 -4.307 7.237 1.00 94.50 181 GLY A CA 1
ATOM 1386 C C . GLY A 1 181 ? 4.631 -3.496 8.146 1.00 94.50 181 GLY A C 1
ATOM 1387 O O . GLY A 1 181 ? 3.475 -3.275 7.782 1.00 94.50 181 GLY A O 1
ATOM 1388 N N . ASP A 1 182 ? 5.098 -3.009 9.307 1.00 94.69 182 ASP A N 1
ATOM 1389 C CA . ASP A 1 182 ? 4.289 -2.154 10.213 1.00 94.69 182 ASP A CA 1
ATOM 1390 C C . ASP A 1 182 ? 3.911 -0.819 9.544 1.00 94.69 182 ASP A C 1
ATOM 1392 O O . ASP A 1 182 ? 2.755 -0.393 9.593 1.00 94.69 182 ASP A O 1
ATOM 1396 N N . VAL A 1 183 ? 4.857 -0.193 8.834 1.00 96.38 183 VAL A N 1
ATOM 1397 C CA . VAL A 1 183 ? 4.634 1.063 8.097 1.00 96.38 183 VAL A CA 1
ATOM 1398 C C . VAL A 1 183 ? 3.535 0.888 7.048 1.00 96.38 183 VAL A C 1
ATOM 1400 O O . VAL A 1 183 ? 2.590 1.675 7.000 1.00 96.38 183 VAL A O 1
ATOM 1403 N N . LEU A 1 184 ? 3.612 -0.173 6.241 1.00 96.56 184 LEU A N 1
ATOM 1404 C CA . LEU A 1 184 ? 2.654 -0.461 5.175 1.00 96.56 184 LEU A CA 1
ATOM 1405 C C . LEU A 1 184 ? 1.255 -0.748 5.731 1.00 96.56 184 LEU A C 1
ATOM 1407 O O . LEU A 1 184 ? 0.268 -0.242 5.198 1.00 96.56 184 LEU A O 1
ATOM 1411 N N . ARG A 1 185 ? 1.139 -1.489 6.838 1.00 95.00 185 ARG A N 1
ATOM 1412 C CA . ARG A 1 185 ? -0.162 -1.726 7.489 1.00 95.00 185 ARG A CA 1
ATOM 1413 C C . ARG A 1 185 ? -0.792 -0.438 8.007 1.00 95.00 185 ARG A C 1
ATOM 1415 O O . ARG A 1 185 ? -1.991 -0.231 7.826 1.00 95.00 185 ARG A O 1
ATOM 1422 N N . ARG A 1 186 ? -0.003 0.446 8.619 1.00 95.12 186 ARG A N 1
ATOM 1423 C CA . ARG A 1 186 ? -0.499 1.747 9.098 1.00 95.12 186 ARG A CA 1
ATOM 1424 C C . ARG A 1 186 ? -0.915 2.643 7.934 1.00 95.12 186 ARG A C 1
ATOM 1426 O O . ARG A 1 186 ? -2.003 3.213 7.969 1.00 95.12 186 ARG A O 1
ATOM 1433 N N . GLN A 1 187 ? -0.136 2.655 6.853 1.00 95.56 187 GLN A N 1
ATOM 1434 C CA . GLN A 1 187 ? -0.484 3.373 5.628 1.00 95.56 187 GLN A CA 1
ATOM 1435 C C . GLN A 1 187 ? -1.781 2.853 4.986 1.00 95.56 187 GLN A C 1
ATOM 1437 O O . GLN A 1 187 ? -2.572 3.629 4.440 1.00 95.56 187 GLN A O 1
ATOM 1442 N N . LEU A 1 188 ? -2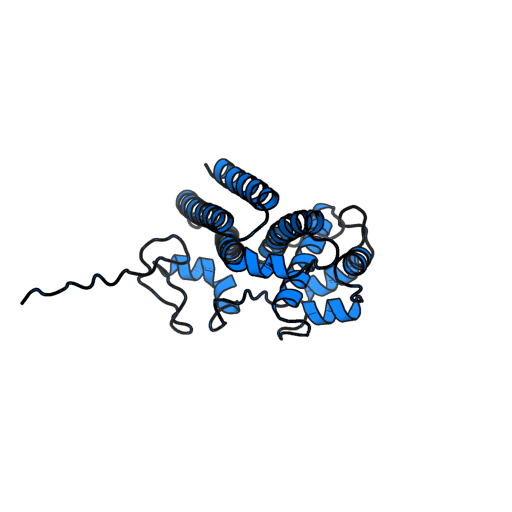.036 1.547 5.075 1.00 96.06 188 LEU A N 1
ATOM 1443 C CA . LEU A 1 188 ? -3.276 0.938 4.605 1.00 96.06 188 LEU A CA 1
ATOM 1444 C C . LEU A 1 188 ? -4.491 1.396 5.429 1.00 96.06 188 LEU A C 1
ATOM 1446 O O . LEU A 1 188 ? -5.539 1.690 4.853 1.00 96.06 188 LEU A O 1
ATOM 1450 N N . VAL A 1 189 ? -4.350 1.531 6.755 1.00 95.06 189 VAL A N 1
ATOM 1451 C CA . VAL A 1 189 ? -5.394 2.126 7.611 1.00 95.06 189 VAL A CA 1
ATOM 1452 C C . VAL A 1 189 ? -5.664 3.574 7.199 1.00 95.06 189 VAL A C 1
ATOM 1454 O O . VAL A 1 189 ? -6.822 3.922 6.965 1.00 95.06 189 VAL A O 1
ATOM 1457 N N . THR A 1 190 ? -4.622 4.394 7.026 1.00 93.06 190 THR A N 1
ATOM 1458 C CA . THR A 1 190 ? -4.757 5.787 6.560 1.00 93.06 190 THR A CA 1
ATOM 1459 C C . THR A 1 190 ? -5.506 5.860 5.227 1.00 93.06 190 THR A C 1
ATOM 1461 O O . THR A 1 190 ? -6.446 6.642 5.081 1.00 93.06 190 THR A O 1
ATOM 1464 N N . SER A 1 191 ? -5.153 4.989 4.276 1.00 93.25 191 SER A N 1
ATOM 1465 C CA . SER A 1 191 ? -5.793 4.918 2.954 1.00 93.25 191 SER A CA 1
ATOM 1466 C C . SER A 1 191 ? -7.277 4.537 3.049 1.00 93.25 191 SER A C 1
ATOM 1468 O O . SER A 1 191 ? -8.110 5.095 2.335 1.00 93.25 191 SER A O 1
ATOM 1470 N N . ALA A 1 192 ? -7.630 3.620 3.957 1.00 94.19 192 ALA A N 1
ATOM 1471 C CA . ALA A 1 192 ? -9.016 3.227 4.197 1.00 94.19 192 ALA A CA 1
ATOM 1472 C C . ALA A 1 192 ? -9.847 4.370 4.799 1.00 94.19 192 ALA A C 1
ATOM 1474 O O . ALA A 1 192 ? -10.956 4.635 4.333 1.00 94.19 192 ALA A O 1
ATOM 1475 N N . VAL A 1 193 ? -9.302 5.072 5.799 1.00 92.38 193 VAL A N 1
ATOM 1476 C CA . VAL A 1 193 ? -9.962 6.229 6.426 1.00 92.38 193 VAL A CA 1
ATOM 1477 C C . VAL A 1 193 ? -10.190 7.335 5.403 1.00 92.38 193 VAL A C 1
ATOM 1479 O O . VAL A 1 193 ? -11.295 7.869 5.322 1.00 92.38 193 VAL A O 1
ATOM 1482 N N . TRP A 1 194 ? -9.173 7.637 4.596 1.00 90.25 194 TRP A N 1
ATOM 1483 C CA . TRP A 1 194 ? -9.257 8.647 3.548 1.00 90.25 194 TRP A CA 1
ATOM 1484 C C . TRP A 1 194 ? -10.362 8.328 2.533 1.00 90.25 194 TRP A C 1
ATOM 1486 O O . TRP A 1 194 ? -11.206 9.173 2.231 1.00 90.25 194 TRP A O 1
ATOM 1496 N N . GLN A 1 195 ? -10.400 7.088 2.039 1.00 90.12 195 GLN A N 1
ATOM 1497 C CA . GLN A 1 195 ? -11.369 6.667 1.027 1.00 90.12 195 GLN A CA 1
ATOM 1498 C C . GLN A 1 195 ? -12.804 6.607 1.548 1.00 90.12 195 GLN A C 1
ATOM 1500 O O . GLN A 1 195 ? -13.732 6.899 0.793 1.00 90.12 195 GLN A O 1
ATOM 1505 N N . ALA A 1 196 ? -13.001 6.217 2.814 1.00 88.25 196 ALA A N 1
ATOM 1506 C CA . ALA A 1 196 ? -14.329 6.169 3.424 1.00 88.25 196 ALA A CA 1
ATOM 1507 C C . ALA A 1 196 ? -15.035 7.536 3.374 1.00 88.25 196 ALA A C 1
ATOM 1509 O O . ALA A 1 196 ? -16.260 7.596 3.449 1.00 88.25 196 ALA A O 1
ATOM 1510 N N . GLY A 1 197 ? -14.267 8.614 3.192 1.00 80.50 197 GLY A N 1
ATOM 1511 C CA . GLY A 1 197 ? -14.774 9.967 3.091 1.00 80.50 197 GLY A CA 1
ATOM 1512 C C . GLY A 1 197 ? -15.229 10.511 4.445 1.00 80.50 197 GLY A C 1
ATOM 1513 O O . GLY A 1 197 ? -15.320 9.773 5.439 1.00 80.50 197 GLY A O 1
ATOM 1514 N N . PRO A 1 198 ? -15.485 11.826 4.505 1.00 75.88 198 PRO A N 1
ATOM 1515 C CA . PRO A 1 198 ? -15.904 12.452 5.737 1.00 75.88 198 PRO A CA 1
ATOM 1516 C C . PRO A 1 198 ? -17.345 12.052 6.083 1.00 75.88 198 PRO A C 1
ATOM 1518 O O . PRO A 1 198 ? -18.265 12.344 5.325 1.00 75.88 198 PRO A O 1
ATOM 1521 N N . GLU A 1 199 ? -17.550 11.439 7.249 1.00 69.75 199 GLU A N 1
ATOM 1522 C CA . GLU A 1 199 ? -18.855 11.490 7.934 1.00 69.75 199 GLU A CA 1
ATOM 1523 C C . GLU A 1 199 ? -18.965 12.826 8.693 1.00 69.75 199 GLU A C 1
ATOM 1525 O O . GLU A 1 199 ? -20.035 13.421 8.785 1.00 69.75 199 GLU A O 1
ATOM 1530 N N . SER A 1 200 ? -17.826 13.323 9.197 1.00 72.50 200 SER A N 1
ATOM 1531 C CA . SER A 1 200 ? -17.653 14.644 9.802 1.00 72.50 200 SER A CA 1
ATOM 1532 C C . SER A 1 200 ? -16.228 15.131 9.541 1.00 72.50 200 SER A C 1
ATOM 1534 O O . SER A 1 200 ? -15.263 14.492 9.965 1.00 72.50 200 SER A O 1
ATOM 1536 N N . ARG A 1 201 ? -16.084 16.285 8.870 1.00 70.06 201 ARG A N 1
ATOM 1537 C CA . ARG A 1 201 ? -14.780 16.820 8.430 1.00 70.06 201 ARG A CA 1
ATOM 1538 C C . ARG A 1 201 ? -13.767 16.911 9.578 1.00 70.06 201 ARG A C 1
ATOM 1540 O O . ARG A 1 201 ? -12.625 16.511 9.402 1.00 70.06 201 ARG A O 1
ATOM 1547 N N . THR A 1 202 ? -14.183 17.366 10.760 1.00 77.75 202 THR A N 1
ATOM 1548 C CA . THR A 1 202 ? -13.286 17.551 11.914 1.00 77.75 202 THR A CA 1
ATOM 1549 C C . THR A 1 202 ? -12.845 16.227 12.540 1.00 77.75 202 THR A C 1
ATOM 1551 O O . THR A 1 202 ? -11.672 16.055 12.864 1.00 77.75 202 THR A O 1
ATOM 1554 N N . GLN A 1 203 ? -13.765 15.271 12.702 1.00 79.69 203 GLN A N 1
ATOM 1555 C CA . GLN A 1 203 ? -13.439 13.984 13.327 1.00 79.69 203 GLN A CA 1
ATOM 1556 C C . GLN A 1 203 ? -12.567 13.119 12.415 1.00 79.69 203 GLN A C 1
ATOM 1558 O O . GLN A 1 203 ? -11.650 12.459 12.896 1.00 79.69 203 GLN A O 1
ATOM 1563 N N . ASP A 1 204 ? -12.810 13.152 11.105 1.00 84.19 204 ASP A N 1
ATOM 1564 C CA . ASP A 1 204 ? -12.020 12.381 10.148 1.00 84.19 204 ASP A CA 1
ATOM 1565 C C . ASP A 1 204 ? -10.609 12.953 9.965 1.00 84.19 204 ASP A C 1
ATOM 1567 O O . ASP A 1 204 ? -9.657 12.181 9.868 1.00 84.19 204 ASP A O 1
ATOM 1571 N N . VAL A 1 205 ? -10.433 14.279 10.043 1.00 88.12 205 VAL A N 1
ATOM 1572 C CA . VAL A 1 205 ? -9.098 14.903 10.097 1.00 88.12 205 VAL A CA 1
ATOM 1573 C C . VAL A 1 205 ? -8.328 14.466 11.346 1.00 88.12 205 VAL A C 1
ATOM 1575 O O . VAL A 1 205 ? -7.151 14.127 11.243 1.00 88.12 205 VAL A O 1
ATOM 1578 N N . ALA A 1 206 ? -8.978 14.408 12.514 1.00 91.00 206 ALA A N 1
ATOM 1579 C CA . ALA A 1 206 ? -8.331 13.932 13.737 1.00 91.00 206 ALA A CA 1
ATOM 1580 C C . ALA A 1 206 ? -7.891 12.462 13.622 1.00 91.00 206 ALA A C 1
ATOM 1582 O O . ALA A 1 206 ? -6.761 12.134 13.977 1.00 91.00 206 ALA A O 1
ATOM 1583 N N . ILE A 1 207 ? -8.743 11.590 13.065 1.00 91.50 207 ILE A N 1
ATOM 1584 C CA . ILE A 1 207 ? -8.391 10.183 12.822 1.00 91.50 207 ILE A CA 1
ATOM 1585 C C . ILE A 1 207 ? -7.215 10.085 11.847 1.00 91.50 207 ILE A C 1
ATOM 1587 O O . ILE A 1 207 ? -6.251 9.383 12.139 1.00 91.50 207 ILE A O 1
ATOM 1591 N N . LEU A 1 208 ? -7.258 10.804 10.721 1.00 91.25 208 LEU A N 1
ATOM 1592 C CA . LEU A 1 208 ? -6.165 10.821 9.747 1.00 91.25 208 LEU A CA 1
ATOM 1593 C C . LEU A 1 208 ? -4.853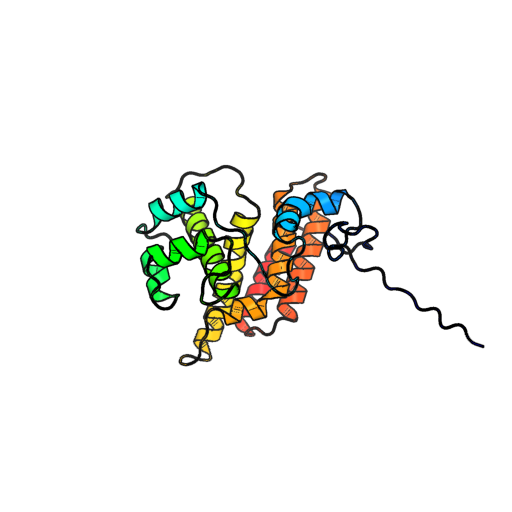 11.288 10.380 1.00 91.25 208 LEU A C 1
ATOM 1595 O O . LEU A 1 208 ? -3.819 10.669 10.151 1.00 91.25 208 LEU A O 1
ATOM 1599 N N . ARG A 1 209 ? -4.892 12.322 11.228 1.00 92.25 209 ARG A N 1
ATOM 1600 C CA . ARG A 1 209 ? -3.720 12.798 11.972 1.00 92.25 209 ARG A CA 1
ATOM 1601 C C . ARG A 1 209 ? -3.146 11.705 12.870 1.00 92.25 209 ARG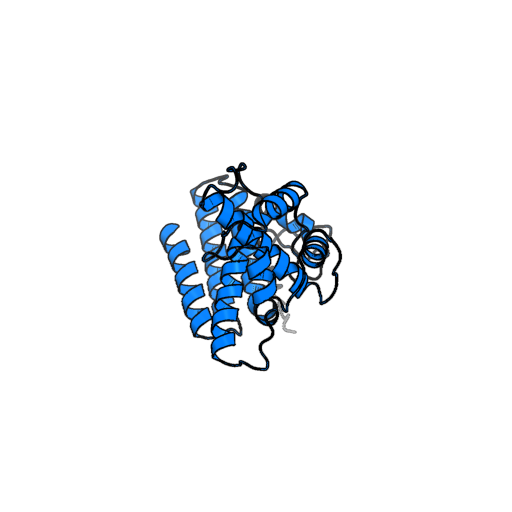 A C 1
ATOM 1603 O O . ARG A 1 209 ? -1.942 11.465 12.834 1.00 92.25 209 ARG A O 1
ATOM 1610 N N . THR A 1 210 ? -3.997 11.005 13.620 1.00 93.88 210 THR A N 1
ATOM 1611 C CA . THR A 1 210 ? -3.581 9.861 14.441 1.00 93.88 210 THR A CA 1
ATOM 1612 C C . THR A 1 210 ? -2.959 8.752 13.584 1.00 93.88 210 THR A C 1
ATOM 1614 O O . THR A 1 210 ? -1.866 8.284 13.898 1.00 93.88 210 THR A O 1
ATOM 1617 N N . CYS A 1 211 ? -3.591 8.358 12.472 1.00 93.62 211 CYS A N 1
ATOM 1618 C CA . CYS A 1 211 ? -3.062 7.318 11.582 1.00 93.62 211 CYS A CA 1
ATOM 1619 C C . CYS A 1 211 ? -1.709 7.709 10.961 1.00 93.62 211 CYS A C 1
ATOM 1621 O O . CYS A 1 211 ? -0.782 6.894 10.913 1.00 93.62 211 CYS A O 1
ATOM 1623 N N . THR A 1 212 ? -1.557 8.959 10.523 1.00 93.38 212 THR A N 1
ATOM 1624 C CA . THR A 1 212 ? -0.302 9.437 9.935 1.00 93.38 212 THR A CA 1
ATOM 1625 C C . THR A 1 212 ? 0.800 9.556 10.990 1.00 93.38 212 THR A C 1
ATOM 1627 O O . THR A 1 212 ? 1.905 9.082 10.742 1.00 93.38 212 THR A O 1
ATOM 1630 N N . SER A 1 213 ? 0.503 10.058 12.197 1.00 94.31 213 SER A N 1
ATOM 1631 C CA . SER A 1 213 ? 1.459 10.086 13.321 1.00 94.31 213 SER A CA 1
ATOM 1632 C C . SER A 1 213 ? 1.979 8.687 13.651 1.00 94.31 213 SER A C 1
ATOM 1634 O O . SER A 1 213 ? 3.184 8.461 13.736 1.00 94.31 213 SER A O 1
ATOM 1636 N N . ARG A 1 214 ? 1.081 7.697 13.722 1.00 93.62 214 ARG A N 1
ATOM 1637 C CA . ARG A 1 214 ? 1.468 6.293 13.884 1.00 93.62 214 ARG A CA 1
ATOM 1638 C C . ARG A 1 214 ? 2.389 5.808 12.776 1.00 93.62 214 ARG A C 1
ATOM 1640 O O . ARG A 1 214 ? 3.284 5.006 13.038 1.00 93.62 214 ARG A O 1
ATOM 1647 N N . THR A 1 215 ? 2.133 6.214 11.540 1.00 94.94 215 THR A N 1
ATOM 1648 C CA . THR A 1 215 ? 2.954 5.800 10.400 1.00 94.94 215 THR A CA 1
ATOM 1649 C C . THR A 1 215 ? 4.363 6.385 10.527 1.00 94.94 215 THR A C 1
ATOM 1651 O O . THR A 1 215 ? 5.328 5.654 10.325 1.00 94.94 215 THR A O 1
ATOM 1654 N N . VAL A 1 216 ? 4.498 7.640 10.975 1.00 95.69 216 VAL A N 1
ATOM 1655 C CA . VAL A 1 216 ? 5.798 8.263 11.292 1.00 95.69 216 VAL A CA 1
ATOM 1656 C C . VAL A 1 216 ? 6.539 7.480 12.376 1.00 95.69 216 VAL A C 1
ATOM 1658 O O . VAL A 1 216 ? 7.692 7.108 12.185 1.00 95.69 216 VAL A O 1
ATOM 1661 N N . GLU A 1 217 ? 5.880 7.150 13.486 1.00 96.19 217 GLU A N 1
ATOM 1662 C CA . GLU A 1 217 ? 6.503 6.355 14.554 1.00 96.19 217 GLU A CA 1
ATOM 1663 C C . GLU A 1 217 ? 6.951 4.965 14.080 1.00 96.19 217 GLU A C 1
ATOM 1665 O O . GLU A 1 217 ? 7.969 4.443 14.533 1.00 96.19 217 GLU A O 1
ATOM 1670 N N . ALA A 1 218 ? 6.191 4.337 13.179 1.00 96.12 218 ALA A N 1
ATOM 1671 C CA . ALA A 1 218 ? 6.577 3.059 12.594 1.00 96.12 218 ALA A CA 1
ATOM 1672 C C . ALA A 1 218 ? 7.791 3.196 11.674 1.00 96.12 218 ALA A C 1
ATOM 1674 O O . ALA A 1 218 ? 8.668 2.340 11.714 1.00 96.12 218 ALA A O 1
ATOM 1675 N N . VAL A 1 219 ? 7.880 4.283 10.900 1.00 96.94 219 VAL A N 1
ATOM 1676 C CA . VAL A 1 219 ? 9.073 4.604 10.101 1.00 96.94 219 VAL A CA 1
ATOM 1677 C C . VAL A 1 219 ? 10.292 4.774 11.008 1.00 96.94 219 VAL A C 1
ATOM 1679 O O . VAL A 1 219 ? 11.357 4.246 10.698 1.00 96.94 219 VAL A O 1
ATOM 1682 N N . GLU A 1 220 ? 10.139 5.435 12.156 1.00 96.88 220 GLU A N 1
ATOM 1683 C CA . GLU A 1 220 ? 11.229 5.616 13.123 1.00 96.88 220 GLU A CA 1
ATOM 1684 C C . GLU A 1 220 ? 11.726 4.295 13.717 1.00 96.88 220 GLU A C 1
ATOM 1686 O O . GLU A 1 220 ? 12.934 4.100 13.873 1.00 96.88 220 GLU A O 1
ATOM 1691 N N . ARG A 1 221 ? 10.819 3.353 13.994 1.00 96.88 221 ARG A N 1
ATOM 1692 C CA . ARG A 1 221 ? 11.176 2.018 14.500 1.00 96.88 221 ARG A CA 1
ATOM 1693 C C . ARG A 1 221 ? 11.658 1.054 13.418 1.00 96.88 221 ARG A C 1
ATOM 1695 O O . ARG A 1 221 ? 12.319 0.077 13.755 1.00 96.88 221 ARG A O 1
ATOM 1702 N N . ALA A 1 222 ? 11.322 1.294 12.152 1.00 95.81 222 ALA A N 1
ATOM 1703 C CA . ALA A 1 222 ? 11.663 0.389 11.064 1.00 95.81 222 ALA A CA 1
ATOM 1704 C C . ALA A 1 222 ? 13.185 0.272 10.887 1.00 95.81 222 ALA A C 1
ATOM 1706 O O . ALA A 1 222 ? 13.925 1.268 10.937 1.00 95.81 222 ALA A O 1
ATOM 1707 N N . ASP A 1 223 ? 13.638 -0.956 10.639 1.00 95.19 223 ASP A N 1
ATOM 1708 C CA . ASP A 1 223 ? 15.024 -1.268 10.298 1.00 95.19 223 ASP A CA 1
ATOM 1709 C C . ASP A 1 223 ? 15.274 -0.977 8.811 1.00 95.19 223 ASP A C 1
ATOM 1711 O O . ASP A 1 223 ? 15.356 -1.865 7.971 1.00 95.19 223 ASP A O 1
ATOM 1715 N N . ILE A 1 224 ? 15.298 0.303 8.447 1.00 94.88 224 ILE A N 1
ATOM 1716 C CA . ILE A 1 224 ? 15.504 0.769 7.069 1.00 94.88 224 ILE A CA 1
ATOM 1717 C C . ILE A 1 224 ? 16.669 1.763 7.006 1.00 94.88 224 ILE A C 1
ATOM 1719 O O . ILE A 1 224 ? 17.020 2.371 8.026 1.00 94.88 224 ILE A O 1
ATOM 1723 N N . PRO A 1 225 ? 17.280 1.978 5.824 1.00 94.69 225 PRO A N 1
ATOM 1724 C CA . PRO A 1 225 ? 18.350 2.955 5.665 1.00 94.69 225 PRO A CA 1
ATOM 1725 C C . PRO A 1 225 ? 17.988 4.341 6.210 1.00 94.69 225 PRO A C 1
ATOM 1727 O O . PRO A 1 225 ? 16.891 4.839 5.975 1.00 94.69 225 PRO A O 1
ATOM 1730 N N . LEU A 1 226 ? 18.941 5.000 6.882 1.00 95.12 226 LEU A N 1
ATOM 1731 C CA . LEU A 1 226 ? 18.730 6.329 7.471 1.00 95.12 226 LEU A CA 1
ATOM 1732 C C . LEU A 1 226 ? 18.257 7.368 6.439 1.00 95.12 226 LEU A C 1
ATOM 1734 O O . LEU A 1 226 ? 17.369 8.155 6.741 1.00 95.12 226 LEU A O 1
ATOM 1738 N N . GLY A 1 227 ? 18.800 7.335 5.215 1.00 93.56 227 GLY A N 1
ATOM 1739 C CA . GLY A 1 227 ? 18.352 8.210 4.127 1.00 93.56 227 GLY A CA 1
ATOM 1740 C C . GLY A 1 227 ? 16.873 8.006 3.789 1.00 93.56 227 GLY A C 1
ATOM 1741 O O . GLY A 1 227 ? 16.121 8.976 3.698 1.00 93.56 227 GLY A O 1
ATOM 1742 N N . ALA A 1 228 ? 16.432 6.746 3.712 1.00 94.44 228 ALA A N 1
ATOM 1743 C CA . ALA A 1 228 ? 15.036 6.403 3.472 1.00 94.44 228 ALA A CA 1
ATOM 1744 C C . ALA A 1 228 ? 14.165 6.842 4.653 1.00 94.44 228 ALA A C 1
ATOM 1746 O O . ALA A 1 228 ? 13.158 7.510 4.446 1.00 94.44 228 ALA A O 1
ATOM 1747 N N . LYS A 1 229 ? 14.586 6.559 5.892 1.00 96.69 229 LYS A N 1
ATOM 1748 C CA . LYS A 1 229 ? 13.884 6.979 7.114 1.00 96.69 229 LYS A CA 1
ATOM 1749 C C . LYS A 1 229 ? 13.609 8.486 7.121 1.00 96.69 229 LYS A C 1
ATOM 1751 O O . LYS A 1 229 ? 12.457 8.888 7.275 1.00 96.69 229 LYS A O 1
ATOM 1756 N N . SER A 1 230 ? 14.631 9.305 6.861 1.00 95.94 230 SER A N 1
ATOM 1757 C CA . SER A 1 230 ? 14.501 10.766 6.787 1.00 95.94 230 SER A CA 1
ATOM 1758 C C . SER A 1 230 ? 13.534 11.217 5.689 1.00 95.94 230 SER A C 1
ATOM 1760 O O . SER A 1 230 ? 12.673 12.060 5.937 1.00 95.94 230 SER A O 1
ATOM 1762 N N . GLN A 1 231 ? 13.631 10.642 4.486 1.00 95.25 231 GLN A N 1
ATOM 1763 C CA . GLN A 1 231 ? 12.768 11.008 3.359 1.00 95.25 231 GLN A CA 1
ATOM 1764 C C . GLN A 1 231 ? 11.300 10.617 3.593 1.00 95.25 231 GLN A C 1
ATOM 1766 O O . GLN A 1 231 ? 10.389 11.408 3.323 1.00 95.25 231 GLN A O 1
ATOM 1771 N N . LEU A 1 232 ? 11.061 9.410 4.110 1.00 94.25 232 LEU A N 1
ATOM 1772 C CA . LEU A 1 232 ? 9.718 8.920 4.416 1.00 94.25 232 LEU A CA 1
ATOM 1773 C C . LEU A 1 232 ? 9.067 9.754 5.519 1.00 94.25 232 LEU A C 1
ATOM 1775 O O . LEU A 1 232 ? 7.917 10.169 5.376 1.00 94.25 232 LEU A O 1
ATOM 1779 N N . LYS A 1 233 ? 9.818 10.057 6.583 1.00 95.81 233 LYS A N 1
ATOM 1780 C CA . LYS A 1 233 ? 9.355 10.921 7.668 1.00 95.81 233 LYS A CA 1
ATOM 1781 C C . LYS A 1 233 ? 8.976 12.311 7.164 1.00 95.81 233 LYS A C 1
ATOM 1783 O O . LYS A 1 233 ? 7.845 12.726 7.388 1.00 95.81 233 LYS A O 1
ATOM 1788 N N . ALA A 1 234 ? 9.859 12.974 6.415 1.00 94.44 234 ALA A N 1
ATOM 1789 C CA . ALA A 1 234 ? 9.586 14.303 5.867 1.00 94.44 234 ALA A CA 1
ATOM 1790 C C . ALA A 1 234 ? 8.319 14.319 4.990 1.00 94.44 234 ALA A C 1
ATOM 1792 O O . ALA A 1 234 ? 7.511 15.243 5.065 1.00 94.44 234 ALA A O 1
ATOM 1793 N N . THR A 1 235 ? 8.105 13.262 4.198 1.00 91.88 235 THR A N 1
ATOM 1794 C CA . THR A 1 235 ? 6.899 13.114 3.368 1.00 91.88 235 THR A CA 1
ATOM 1795 C C . THR A 1 235 ? 5.632 13.000 4.222 1.00 91.88 235 THR A C 1
ATOM 1797 O O . THR A 1 235 ? 4.636 13.670 3.952 1.00 91.88 235 THR A O 1
ATOM 1800 N N . LEU A 1 236 ? 5.655 12.175 5.272 1.00 91.62 236 LEU A N 1
ATOM 1801 C CA . LEU A 1 236 ? 4.514 11.980 6.173 1.00 91.62 236 LEU A CA 1
ATOM 1802 C C . LEU A 1 236 ? 4.228 13.221 7.034 1.00 91.62 236 LEU A C 1
ATOM 1804 O O . LEU A 1 236 ? 3.067 13.556 7.268 1.00 91.62 236 LEU A O 1
ATOM 1808 N N . GLU A 1 237 ? 5.264 13.935 7.468 1.00 92.25 237 GLU A N 1
ATOM 1809 C CA . GLU A 1 237 ? 5.140 15.197 8.205 1.00 92.25 237 GLU A CA 1
ATOM 1810 C C . GLU A 1 237 ? 4.544 16.309 7.336 1.00 92.25 237 GLU A C 1
ATOM 1812 O O . GLU A 1 237 ? 3.692 17.061 7.807 1.00 92.25 237 GLU A O 1
ATOM 1817 N N . ALA A 1 238 ? 4.893 16.368 6.048 1.00 91.25 238 ALA A N 1
ATOM 1818 C CA . ALA A 1 238 ? 4.251 17.288 5.110 1.00 91.25 238 ALA A CA 1
ATOM 1819 C C . ALA A 1 238 ? 2.743 17.001 4.959 1.00 91.25 238 ALA A C 1
ATOM 1821 O O . ALA A 1 238 ? 1.935 17.930 4.911 1.00 91.25 238 ALA A O 1
ATOM 1822 N N . ILE A 1 239 ? 2.342 15.722 4.952 1.00 86.62 239 ILE A N 1
ATOM 1823 C CA . ILE A 1 239 ? 0.924 15.322 4.938 1.00 86.62 239 ILE A CA 1
ATOM 1824 C C . ILE A 1 239 ? 0.218 15.759 6.233 1.00 86.62 239 ILE A C 1
ATOM 1826 O O . ILE A 1 239 ? -0.907 16.257 6.180 1.00 86.62 239 ILE A O 1
ATOM 1830 N N . LEU A 1 240 ? 0.867 15.605 7.393 1.00 87.50 240 LEU A N 1
ATOM 1831 C CA . LEU A 1 240 ? 0.338 16.074 8.682 1.00 87.50 240 LEU A CA 1
ATOM 1832 C C . LEU A 1 240 ? 0.150 17.595 8.713 1.00 87.50 240 LEU A C 1
ATOM 1834 O O . LEU A 1 240 ? -0.876 18.074 9.203 1.00 87.50 240 LEU A O 1
ATOM 1838 N N . ALA A 1 241 ? 1.117 18.340 8.176 1.00 89.00 241 ALA A N 1
ATOM 1839 C CA . ALA A 1 241 ? 1.064 19.795 8.101 1.00 89.00 241 ALA A CA 1
ATOM 1840 C C . ALA A 1 241 ? -0.084 20.276 7.201 1.00 89.00 241 ALA A C 1
ATOM 1842 O O . ALA A 1 241 ? -0.797 21.198 7.574 1.00 89.00 241 ALA A O 1
ATOM 1843 N N . TRP A 1 242 ? -0.322 19.612 6.064 1.00 83.81 242 TRP A N 1
ATOM 1844 C CA . TRP A 1 242 ? -1.459 19.918 5.187 1.00 83.81 242 TRP A CA 1
ATOM 1845 C C . TRP A 1 242 ? -2.824 19.654 5.848 1.00 83.81 242 TRP A C 1
ATOM 1847 O O . TRP A 1 242 ? -3.812 20.312 5.530 1.00 83.81 242 TRP A O 1
ATOM 1857 N N . ALA A 1 243 ? -2.889 18.693 6.772 1.00 76.06 243 ALA A N 1
ATOM 1858 C CA . ALA A 1 243 ? -4.104 18.339 7.505 1.00 76.06 243 ALA A CA 1
ATOM 1859 C C . ALA A 1 243 ? -4.341 19.185 8.779 1.00 76.06 243 ALA A C 1
ATOM 1861 O O . ALA A 1 243 ? -5.199 18.828 9.598 1.00 76.06 243 ALA A O 1
ATOM 1862 N N . SER A 1 244 ? -3.560 20.246 8.999 1.00 75.69 244 SER A N 1
ATOM 1863 C CA . SER A 1 244 ? -3.655 21.145 10.161 1.00 75.69 244 SER A CA 1
ATOM 1864 C C . SER A 1 244 ? -4.273 22.481 9.782 1.00 75.69 244 SER A C 1
ATOM 1866 O O . SER A 1 244 ? -5.134 22.928 10.571 1.00 75.69 244 SER A O 1
#

pLDDT: mean 89.28, std 10.99, range [40.81, 97.25]

Foldseek 3Di:
DDDDPPPPDQAAALFFRHRQPDADPQQRPHGHPDVVSCVLCVLPCVLCRNHDLLADAAAADDPVLLVLCVLQQCPLQPPRHGVQRCCCVPPVHDGPVNLSCLRRDRDQDPPGRLSSLLSVLSSLLSSVSCCVVVVDPDDPDDRLSSVLSNVVNVLLVLQLVQVCVPDPPPRDSSVSSSLCSQLSSLSSSLSSLVSSDDPPLVVSLSSNLSSLVSSLVSLVVGPTDPSSSVVSNVVSVVVNVVSD

InterPro domains:
  IPR002893 Zinc finger, MYND-type [PS01360] (13-49)
  IPR002893 Zinc finger, MYND-type [PS50865] (13-49)

Organism: Rhodotorula graminis (strain WP1) (NCBI:txid578459)

Sequence (244 aa):
MSASSSSTSVEPCTVCDQPGTLCCGACKQARFCSARCQRKFWCVHKVLCGRDPDVLYLPPLSPDELDNLDRIKDAPVVQGLSTRTALTLTYLGIDWATFMTYVSSAAAAPPNDVGRNELIMFAQHHLFTARARGVLPSIGKGTVWYNFGHLAFGLVATCNAEDKKRKPPQWNPFEATVRLGDVLRRQLVTSAVWQAGPESRTQDVAILRTCTSRTVEAVERADIPLGAKSQLKATLEAILAWAS

Secondary structure (DSSP, 8-state):
--------PPPBPTTTSSB--EE-TTTS--EESSHHHHHHHHHHHHHHTTS-TTS---PPPPHHHHHHHHHHTTSEEETTEEHHHHHHHHTTT--HHHHHHHHH-SS--TT-HHHHHHHHHHHHHHHHHHHHTTSS---SS--HHHHHHHHHHHHHHHHHHHHHHH-TTT--TTHHHHHTHHHHHHHHHHHHHHHH--SSHHHHHHHHHHHHHHHHHHHHHS---HHHHHHHHHHHHHHHHHT-

Radius of gyration: 19.2 Å; chains: 1; bounding box: 45×39×75 Å